Protein AF-A0A818JHX2-F1 (afdb_monomer)

Mean predicted aligned error: 21.86 Å

Foldseek 3Di:
DDPVVQVVVLVCVVVVQKDFDDDDPPDPDPLCVQKTFIAGPVRDTDQWIAGNQQRGIDGHDPVPDDCPVSVVCSVVVPRVVVVPDPDVVVVPPPPPDPDDPPVVVVVVVVVLVVCCVVVVHDNVVCVDPVVVVVVVVVVVVCVVDVDDDDPVVVDDDPVVVVVVVVVVVVVVVVVVVVVVVVVVVVVVVVCVVPDPDDDDDDPPDPPDDPDWDDDEAFFTFDADDDFFFGWGWGAHPVRDIDIAGAADGDDDAQSTAAPWAAWDADNQRKIWICRFVQQFIWIDGRPDSGIDTLAHAPQDDPDARHAHRFHYWDADPVRWIWTCRPVSRDIHTHDSDPPDD

Solvent-accessible surface area (backbone atoms only — not comparable to full-atom values): 20175 Å² total; per-residue (Å²): 134,61,72,68,62,41,54,53,54,49,53,34,43,76,71,59,58,29,46,77,40,84,85,66,104,74,72,89,49,79,73,57,78,47,50,29,44,31,22,44,83,85,69,46,78,48,58,34,30,33,31,74,67,75,67,50,66,43,83,45,34,97,90,79,47,76,68,61,66,59,52,57,45,63,77,67,43,76,50,68,74,63,68,80,60,75,56,72,71,69,75,54,70,68,81,79,68,80,83,72,58,68,72,56,56,54,50,52,51,53,51,54,51,47,51,23,64,78,64,75,43,60,76,66,63,80,72,33,68,73,50,52,52,51,52,51,52,51,51,50,52,55,65,74,38,96,56,94,74,60,69,77,79,72,53,75,57,70,71,58,51,54,53,48,53,53,49,52,53,51,53,53,49,52,53,50,50,51,51,51,50,52,52,50,48,48,52,48,53,67,49,53,80,77,53,92,74,79,95,75,91,82,90,77,77,89,70,82,69,94,60,70,50,72,69,58,95,47,43,56,39,50,72,50,83,64,82,38,37,38,47,37,37,33,40,41,94,86,71,50,76,48,82,36,68,45,34,65,27,67,44,85,52,57,33,26,33,29,70,66,58,16,48,42,53,49,98,79,54,31,39,35,35,20,20,20,77,63,17,29,35,36,34,29,47,74,88,36,76,55,38,46,71,87,43,60,24,82,73,79,58,96,50,89,83,39,40,32,41,30,47,39,57,47,70,50,100,83,54,34,40,35,36,33,18,54,76,72,73,45,74,49,81,41,82,59,70,87,79,84,125

Nearest PDB structures (foldseek):
  8j72-assembly1_A  TM=7.609E-01  e=1.607E-06  Mus musculus
  8pkq-assembly1_A  TM=8.287E-01  e=2.820E-06  Mycobacterium tuberculosis
  6xg7-assembly1_A  TM=7.837E-01  e=4.179E-06  Drosophila melanogaster
  5chb-assembly1_C  TM=8.220E-01  e=1.361E-05  synthetic construct
  3das-assembly1_A  TM=6.599E-01  e=8.752E-02  Streptomyces coelicolor

Radius of gyration: 38.51 Å; Cα contacts (8 Å, |Δi|>4): 449; chains: 1; bounding box: 61×54×113 Å

Structure (mmCIF, N/CA/C/O backbone):
data_AF-A0A818JHX2-F1
#
_entry.id   AF-A0A818JHX2-F1
#
loop_
_atom_site.group_PDB
_atom_site.id
_atom_site.type_symbol
_atom_site.label_atom_id
_atom_site.label_alt_id
_atom_site.label_comp_id
_atom_site.label_asym_id
_atom_site.label_entity_id
_atom_site.label_seq_id
_atom_site.pdbx_PDB_ins_code
_atom_site.Cartn_x
_atom_site.Cartn_y
_atom_site.Cartn_z
_atom_site.occupancy
_atom_site.B_iso_or_equiv
_atom_site.auth_seq_id
_atom_site.auth_comp_id
_atom_site.auth_asym_id
_atom_site.auth_atom_id
_atom_site.pdbx_PDB_model_num
ATOM 1 N N . MET A 1 1 ? 1.238 -19.958 74.329 1.00 54.25 1 MET A N 1
ATOM 2 C CA . MET A 1 1 ? 1.000 -20.818 73.146 1.00 54.25 1 MET A CA 1
ATOM 3 C C . MET A 1 1 ? 2.337 -21.050 72.471 1.00 54.25 1 MET A C 1
ATOM 5 O O . MET A 1 1 ? 3.092 -20.088 72.348 1.00 54.25 1 MET A O 1
ATOM 9 N N . SER A 1 2 ? 2.672 -22.302 72.159 1.00 59.41 2 SER A N 1
ATOM 10 C CA . SER A 1 2 ? 4.029 -22.695 71.769 1.00 59.41 2 SER A CA 1
ATOM 11 C C . SER A 1 2 ? 4.336 -22.273 70.322 1.00 59.41 2 SER A C 1
ATOM 13 O O . SER A 1 2 ? 3.423 -22.144 69.508 1.00 59.41 2 SER A O 1
ATOM 15 N N . ASN A 1 3 ? 5.605 -22.025 69.975 1.00 64.00 3 ASN A N 1
ATOM 16 C CA . ASN A 1 3 ? 5.984 -21.725 68.582 1.00 64.00 3 ASN A CA 1
ATOM 17 C C . ASN A 1 3 ? 5.675 -22.901 67.632 1.00 64.00 3 ASN A C 1
ATOM 19 O O . ASN A 1 3 ? 5.334 -22.664 66.477 1.00 64.00 3 ASN A O 1
ATOM 23 N N . SER A 1 4 ? 5.667 -24.132 68.157 1.00 67.62 4 SER A N 1
ATOM 24 C CA . SER A 1 4 ? 5.280 -25.359 67.443 1.00 67.62 4 SER A CA 1
ATOM 25 C C . SER A 1 4 ? 3.872 -25.273 66.838 1.00 67.62 4 SER A C 1
ATOM 27 O O . SER A 1 4 ? 3.647 -25.683 65.700 1.00 67.62 4 SER A O 1
ATOM 29 N N . ASP A 1 5 ? 2.933 -24.653 67.561 1.00 77.50 5 ASP A N 1
ATOM 30 C CA . ASP A 1 5 ? 1.541 -24.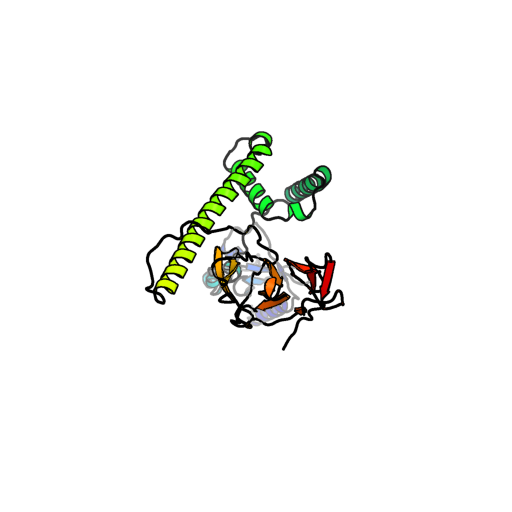521 67.118 1.00 77.50 5 ASP A CA 1
ATOM 31 C C . ASP A 1 5 ? 1.384 -23.509 65.976 1.00 77.50 5 ASP A C 1
ATOM 33 O O . ASP A 1 5 ? 0.443 -23.590 65.203 1.00 77.50 5 ASP A O 1
ATOM 37 N N . LYS A 1 6 ? 2.281 -22.526 65.843 1.00 81.31 6 LYS A N 1
ATOM 38 C CA . LYS A 1 6 ? 2.217 -21.556 64.734 1.00 81.31 6 LYS A CA 1
ATOM 39 C C . LYS A 1 6 ? 2.780 -22.148 63.447 1.00 81.31 6 LYS A C 1
ATOM 41 O O . LYS A 1 6 ? 2.247 -21.891 62.368 1.00 81.31 6 LYS A O 1
ATOM 46 N N . ASP A 1 7 ? 3.835 -22.946 63.575 1.00 80.25 7 ASP A N 1
ATOM 47 C CA . ASP A 1 7 ? 4.501 -23.586 62.444 1.00 80.25 7 ASP A CA 1
ATOM 48 C C . ASP A 1 7 ? 3.645 -24.708 61.843 1.00 80.25 7 ASP A C 1
ATOM 50 O O . ASP A 1 7 ? 3.635 -24.885 60.624 1.00 80.25 7 ASP A O 1
ATOM 54 N N . SER A 1 8 ? 2.866 -25.424 62.662 1.00 84.62 8 SER A N 1
ATOM 55 C CA . SER A 1 8 ? 1.905 -26.421 62.174 1.00 84.62 8 SER A CA 1
ATOM 56 C C . SER A 1 8 ? 0.770 -25.780 61.366 1.00 84.62 8 SER A C 1
ATOM 58 O O . SER A 1 8 ? 0.481 -26.227 60.258 1.00 84.62 8 SER A O 1
ATOM 60 N N . ILE A 1 9 ? 0.190 -24.679 61.856 1.00 84.50 9 ILE A N 1
ATOM 61 C CA . ILE A 1 9 ? -0.848 -23.916 61.143 1.00 84.50 9 ILE A CA 1
ATOM 62 C C . ILE A 1 9 ? -0.303 -23.349 59.827 1.00 84.50 9 ILE A C 1
ATOM 64 O O . ILE A 1 9 ? -0.995 -23.367 58.811 1.00 84.50 9 ILE A O 1
ATOM 68 N N . ARG A 1 10 ? 0.950 -22.879 59.817 1.00 84.06 10 ARG A N 1
ATOM 69 C CA . ARG A 1 10 ? 1.599 -22.387 58.597 1.00 84.06 10 ARG A CA 1
ATOM 70 C C . ARG A 1 10 ? 1.762 -23.489 57.551 1.00 84.06 10 ARG A C 1
ATOM 72 O O . ARG A 1 10 ? 1.393 -23.277 56.404 1.00 84.06 10 ARG A O 1
ATOM 79 N N . LYS A 1 11 ? 2.219 -24.678 57.954 1.00 85.56 11 LYS A N 1
ATOM 80 C CA . LYS A 1 11 ? 2.325 -25.837 57.053 1.00 85.56 11 LYS A CA 1
ATOM 81 C C . LYS A 1 11 ? 0.975 -26.230 56.445 1.00 85.56 11 LYS A C 1
ATOM 83 O O . LYS A 1 11 ? 0.936 -26.572 55.270 1.00 85.56 11 LYS A O 1
ATOM 88 N N . ARG A 1 12 ? -0.115 -26.133 57.215 1.00 85.19 12 ARG A N 1
ATOM 89 C CA . ARG A 1 12 ? -1.485 -26.409 56.742 1.00 85.19 12 ARG A CA 1
ATOM 90 C C . ARG A 1 12 ? -2.041 -25.345 55.793 1.00 85.19 12 ARG A C 1
ATOM 92 O O . ARG A 1 12 ? -2.837 -25.649 54.912 1.00 85.19 12 ARG A O 1
ATOM 99 N N . LEU A 1 13 ? -1.616 -24.091 55.947 1.00 84.44 13 LEU A N 1
ATOM 100 C CA . LEU A 1 13 ? -1.910 -23.034 54.975 1.00 84.44 13 LEU A CA 1
ATOM 101 C C . LEU A 1 13 ? -1.148 -23.251 53.665 1.00 84.44 13 LEU A C 1
ATOM 103 O O . LEU A 1 13 ? -1.723 -23.086 52.593 1.00 84.44 13 LEU A O 1
ATOM 107 N N . ASP A 1 14 ? 0.125 -23.640 53.752 1.00 83.44 14 ASP A N 1
ATOM 108 C CA . ASP A 1 14 ? 0.967 -23.884 52.578 1.00 83.44 14 ASP A CA 1
ATOM 109 C C . ASP A 1 14 ? 0.530 -25.148 51.807 1.00 83.44 14 ASP A C 1
ATOM 111 O O . ASP A 1 14 ? 0.628 -25.181 50.582 1.00 83.44 14 ASP A O 1
ATOM 115 N N . SER A 1 15 ? -0.007 -26.166 52.495 1.00 84.00 15 SER A N 1
ATOM 116 C CA . SER A 1 15 ? -0.594 -27.362 51.869 1.00 84.00 15 SER A CA 1
ATOM 117 C C . SER A 1 15 ? -1.999 -27.142 51.292 1.00 84.00 15 SER A C 1
ATOM 119 O O . SER A 1 15 ? -2.510 -28.018 50.597 1.00 84.00 15 SER A O 1
ATOM 121 N N . GLY A 1 16 ? -2.630 -25.993 51.566 1.00 80.75 16 GLY A N 1
ATOM 122 C CA . GLY A 1 16 ? -3.985 -25.663 51.111 1.00 80.75 16 GLY A CA 1
ATOM 123 C C . GLY A 1 16 ? -5.123 -26.301 51.920 1.00 80.75 16 GLY A C 1
ATOM 124 O O . GLY A 1 16 ? -6.283 -26.112 51.556 1.00 80.75 16 GLY A O 1
ATOM 125 N N . GLU A 1 17 ? -4.808 -27.010 53.011 1.00 83.56 17 GLU A N 1
ATOM 126 C CA . GLU A 1 17 ? -5.779 -27.557 53.978 1.00 83.56 17 GLU A CA 1
ATOM 127 C C . GLU A 1 17 ? -6.555 -26.411 54.647 1.00 83.56 17 GLU A C 1
ATOM 129 O O . GLU A 1 17 ? -7.776 -26.450 54.782 1.00 83.56 17 GLU A O 1
ATOM 134 N N . TYR A 1 18 ? -5.851 -25.325 54.985 1.00 86.56 18 TYR A N 1
ATOM 135 C CA . TYR A 1 18 ? -6.456 -24.101 55.506 1.00 86.56 18 TYR A CA 1
ATOM 136 C C . TYR A 1 18 ? -6.521 -23.002 54.459 1.00 86.56 18 TYR A C 1
ATOM 138 O O . TYR A 1 18 ? -5.610 -22.814 53.652 1.00 86.56 18 TYR A O 1
ATOM 146 N N . LYS A 1 19 ? -7.590 -22.206 54.523 1.00 85.06 19 LYS A N 1
ATOM 147 C CA . LYS A 1 19 ? -7.805 -21.082 53.610 1.00 85.06 19 LYS A CA 1
ATOM 148 C C . LYS A 1 19 ? -7.686 -19.764 54.357 1.00 85.06 19 LYS A C 1
ATOM 150 O O . LYS A 1 19 ? -8.310 -19.558 55.397 1.00 85.06 19 LYS A O 1
ATOM 155 N N . SER A 1 20 ? -6.903 -18.834 53.812 1.00 84.62 20 SER A N 1
ATOM 156 C CA . SER A 1 20 ? -6.944 -17.445 54.269 1.00 84.62 20 SER A CA 1
ATOM 157 C C . SER A 1 20 ? -8.189 -16.778 53.696 1.00 84.62 20 SER A C 1
ATOM 159 O O . SER A 1 20 ? -8.269 -16.563 52.485 1.00 84.62 20 SER A O 1
ATOM 161 N N . CYS A 1 21 ? -9.148 -16.442 54.549 1.00 75.44 21 CYS A N 1
ATOM 162 C CA . CYS A 1 21 ? -10.318 -15.685 54.144 1.00 75.44 21 CYS A CA 1
ATOM 163 C C . CYS A 1 21 ? -10.105 -14.202 54.456 1.00 75.44 21 CYS A C 1
ATOM 165 O O . CYS A 1 21 ? -9.836 -13.811 55.599 1.00 75.44 21 CYS A O 1
ATOM 167 N N . ASP A 1 22 ? -10.277 -13.362 53.443 1.00 67.12 22 ASP A N 1
ATOM 168 C CA . ASP A 1 22 ? -10.643 -11.969 53.677 1.00 67.12 22 ASP A CA 1
ATOM 169 C C . ASP A 1 22 ? -12.060 -11.946 54.254 1.00 67.12 22 ASP A C 1
ATOM 171 O O . ASP A 1 22 ? -12.880 -12.751 53.815 1.00 67.12 22 ASP A O 1
ATOM 175 N N . LYS A 1 23 ? -12.354 -11.051 55.208 1.00 63.62 23 LYS A N 1
ATOM 176 C CA . LYS A 1 23 ? -13.700 -10.503 55.530 1.00 63.62 23 LYS A CA 1
ATOM 177 C C . LYS A 1 23 ? -13.591 -9.628 56.792 1.00 63.62 23 LYS A C 1
ATOM 179 O O . LYS A 1 23 ? -12.866 -9.980 57.713 1.00 63.62 23 LYS A O 1
ATOM 184 N N . SER A 1 24 ? -14.269 -8.495 56.962 1.00 46.31 24 SER A N 1
ATOM 185 C CA . SER A 1 24 ? -15.359 -7.835 56.247 1.00 46.31 24 SER A CA 1
ATOM 186 C C . SER A 1 24 ? -15.023 -6.349 56.062 1.00 46.31 24 SER A C 1
ATOM 188 O O . SER A 1 24 ? -14.194 -5.786 56.778 1.00 46.31 24 SER A O 1
ATOM 190 N N . THR A 1 25 ? -15.723 -5.696 55.142 1.00 46.69 25 THR A N 1
ATOM 191 C CA . THR A 1 25 ? -15.732 -4.254 54.820 1.00 46.69 25 THR A CA 1
ATOM 192 C C . THR A 1 25 ? -16.055 -3.301 55.992 1.00 46.69 25 THR A C 1
ATOM 194 O O . THR A 1 25 ? -16.342 -2.130 55.775 1.00 46.69 25 THR A O 1
ATOM 197 N N . THR A 1 26 ? -15.994 -3.770 57.239 1.00 52.34 26 THR A N 1
ATOM 198 C CA . THR A 1 26 ? -16.434 -3.064 58.453 1.00 52.34 26 THR A CA 1
ATOM 199 C C . THR A 1 26 ? -15.374 -2.993 59.560 1.00 52.34 26 THR A C 1
ATOM 201 O O . THR A 1 26 ? -15.671 -2.524 60.657 1.00 52.34 26 THR A O 1
ATOM 204 N N . ALA A 1 27 ? -14.126 -3.409 59.315 1.00 54.12 27 ALA A N 1
ATOM 205 C CA . ALA A 1 27 ? -13.045 -3.220 60.287 1.00 54.12 27 ALA A CA 1
ATOM 206 C C . ALA A 1 27 ? -12.570 -1.752 60.301 1.00 54.12 27 ALA A C 1
ATOM 208 O O . ALA A 1 27 ? -11.998 -1.267 59.328 1.00 54.12 27 ALA A O 1
ATOM 209 N N . SER A 1 28 ? -12.795 -1.044 61.414 1.00 57.72 28 SER A N 1
ATOM 210 C CA . SER A 1 28 ? -12.578 0.409 61.532 1.00 57.72 28 SER A CA 1
ATOM 211 C C . SER A 1 28 ? -11.112 0.856 61.580 1.00 57.72 28 SER A C 1
ATOM 213 O O . SER A 1 28 ? -10.838 2.045 61.440 1.00 57.72 28 SER A O 1
ATOM 215 N N . ALA A 1 29 ? -10.158 -0.058 61.789 1.00 71.38 29 ALA A N 1
ATOM 216 C CA . ALA A 1 29 ? -8.765 0.300 62.039 1.00 71.38 29 ALA A CA 1
ATOM 217 C C . ALA A 1 29 ? -7.828 -0.078 60.882 1.00 71.38 29 ALA A C 1
ATOM 219 O O . ALA A 1 29 ? -7.771 -1.233 60.460 1.00 71.38 29 ALA A O 1
ATOM 220 N N . GLU A 1 30 ? -7.023 0.892 60.439 1.00 72.69 30 GLU A N 1
ATOM 221 C CA . GLU A 1 30 ? -6.096 0.788 59.300 1.00 72.69 30 GLU A CA 1
ATOM 222 C C . GLU A 1 30 ? -5.133 -0.408 59.403 1.00 72.69 30 GLU A C 1
ATOM 224 O O . GLU A 1 30 ? -4.878 -1.103 58.423 1.00 72.69 30 GLU A O 1
ATOM 229 N N . TRP A 1 31 ? -4.638 -0.700 60.611 1.00 79.50 31 TRP A N 1
ATOM 230 C CA . TRP A 1 31 ? -3.704 -1.802 60.856 1.00 79.50 31 TRP A CA 1
ATOM 231 C C . TRP A 1 31 ? -4.350 -3.188 60.696 1.00 79.50 31 TRP A C 1
ATOM 233 O O . TRP A 1 31 ? -3.661 -4.136 60.324 1.00 79.50 31 TRP A O 1
ATOM 243 N N . TRP A 1 32 ? -5.666 -3.319 60.921 1.00 79.75 32 TRP A N 1
ATOM 244 C CA . TRP A 1 32 ? -6.381 -4.594 60.775 1.00 79.75 32 TRP A CA 1
ATOM 245 C C . TRP A 1 32 ? -6.462 -5.041 59.312 1.00 79.75 32 TRP A C 1
ATOM 247 O O . TRP A 1 32 ? -6.448 -6.235 59.033 1.00 79.75 32 TRP A O 1
ATOM 257 N N . LYS A 1 33 ? -6.442 -4.089 58.368 1.00 79.38 33 LYS A N 1
ATOM 258 C CA . LYS A 1 33 ? -6.451 -4.352 56.918 1.00 79.38 33 LYS A CA 1
ATOM 259 C C . LYS A 1 33 ? -5.238 -5.156 56.432 1.00 79.38 33 LYS A C 1
ATOM 261 O O . LYS A 1 33 ? -5.234 -5.631 55.306 1.00 79.38 33 LYS A O 1
ATOM 266 N N . SER A 1 34 ? -4.192 -5.280 57.253 1.00 81.19 34 SER A N 1
ATOM 267 C CA . SER A 1 34 ? -2.977 -6.038 56.924 1.00 81.19 34 SER A CA 1
ATOM 268 C C . SER A 1 34 ? -3.007 -7.500 57.393 1.00 81.19 34 SER A C 1
ATOM 270 O O . SER A 1 34 ? -1.996 -8.195 57.267 1.00 81.19 34 SER A O 1
ATOM 272 N N . PHE A 1 35 ? -4.131 -7.977 57.939 1.00 85.62 35 PHE A N 1
ATOM 273 C CA . PHE A 1 35 ? -4.263 -9.327 58.485 1.00 85.62 35 PHE A CA 1
ATOM 274 C C . PHE A 1 35 ? -5.522 -10.033 57.976 1.00 85.62 35 PHE A C 1
ATOM 276 O O . PHE A 1 35 ? -6.620 -9.486 58.047 1.00 85.62 35 PHE A O 1
ATOM 283 N N . ASN A 1 36 ? -5.362 -11.292 57.566 1.00 87.31 36 ASN A N 1
ATOM 284 C CA . ASN A 1 36 ? -6.457 -12.161 57.140 1.00 87.31 36 ASN A CA 1
ATOM 285 C C . ASN A 1 36 ? -6.755 -13.208 58.207 1.00 87.31 36 ASN A C 1
ATOM 287 O O . ASN A 1 36 ? -5.845 -13.701 58.879 1.00 87.31 36 ASN A O 1
ATOM 291 N N . ARG A 1 37 ? -8.031 -13.573 58.350 1.00 86.31 37 ARG A N 1
ATOM 292 C CA . ARG A 1 37 ? -8.441 -14.680 59.221 1.00 86.31 37 ARG A CA 1
ATOM 293 C C . ARG A 1 37 ? -8.191 -16.012 58.518 1.00 86.31 37 ARG A C 1
ATOM 295 O O . ARG A 1 37 ? -8.176 -16.078 57.289 1.00 86.31 37 ARG A O 1
ATOM 302 N N . ILE A 1 38 ? -7.973 -17.059 59.304 1.00 87.62 38 ILE A N 1
ATOM 303 C CA . ILE A 1 38 ? -7.717 -18.408 58.797 1.00 87.62 38 ILE A CA 1
ATOM 304 C C . ILE A 1 38 ? -8.955 -19.271 59.047 1.00 87.62 38 ILE A C 1
ATOM 306 O O . ILE A 1 38 ? -9.494 -19.280 60.156 1.00 87.62 38 ILE A O 1
ATOM 310 N N . GLN A 1 39 ? -9.392 -19.979 58.009 1.00 87.06 39 GLN A N 1
ATOM 311 C CA . GLN A 1 39 ? -10.482 -20.946 58.053 1.00 87.06 39 GLN A CA 1
ATOM 312 C C . GLN A 1 39 ? -9.965 -22.370 57.871 1.00 87.06 39 GLN A C 1
ATOM 314 O O . GLN A 1 39 ? -9.073 -22.616 57.058 1.00 87.06 39 GLN A O 1
ATOM 319 N N . ASP A 1 40 ? -10.568 -23.282 58.627 1.00 84.50 40 ASP A N 1
ATOM 320 C CA . ASP A 1 40 ? -10.421 -24.730 58.472 1.00 84.50 40 ASP A CA 1
ATOM 321 C C . ASP A 1 40 ? -11.206 -25.240 57.241 1.00 84.50 40 ASP A C 1
ATOM 323 O O . ASP A 1 40 ? -12.029 -24.514 56.676 1.00 84.50 40 ASP A O 1
ATOM 327 N N . GLU A 1 41 ? -11.032 -26.507 56.867 1.00 82.75 41 GLU A N 1
ATOM 328 C CA . GLU A 1 41 ? -11.761 -27.197 55.791 1.00 82.75 41 GLU A CA 1
ATOM 329 C C . GLU A 1 41 ? -13.287 -27.122 55.963 1.00 82.75 41 GLU A C 1
ATOM 331 O O . GLU A 1 41 ? -14.038 -27.103 54.990 1.00 82.75 41 GLU A O 1
ATOM 336 N N . LYS A 1 42 ? -13.749 -27.029 57.216 1.00 80.94 42 LYS A N 1
ATOM 337 C CA . LYS A 1 42 ? -15.164 -26.891 57.599 1.00 80.94 42 LYS A CA 1
ATOM 338 C C . LYS A 1 42 ? -15.653 -25.434 57.645 1.00 80.94 42 LYS A C 1
ATOM 340 O O . LYS A 1 42 ? -16.673 -25.160 58.265 1.00 80.94 42 LYS A O 1
ATOM 345 N N . GLU A 1 43 ? -14.893 -24.497 57.075 1.00 80.25 43 GLU A N 1
ATOM 346 C CA . GLU A 1 43 ? -15.140 -23.042 57.058 1.00 80.25 43 GLU A CA 1
ATOM 347 C C . GLU A 1 43 ? -15.184 -22.349 58.437 1.00 80.25 43 GLU A C 1
ATOM 349 O O . GLU A 1 43 ? -15.512 -21.162 58.551 1.00 80.25 43 GLU A O 1
ATOM 354 N N . ASN A 1 44 ? -14.780 -23.052 59.496 1.00 84.50 44 ASN A N 1
ATOM 355 C CA . ASN A 1 44 ? -14.709 -22.506 60.848 1.00 84.50 44 ASN A CA 1
ATOM 356 C C . ASN A 1 44 ? -13.503 -21.575 61.007 1.00 84.50 44 ASN A C 1
ATOM 358 O O . ASN A 1 44 ? -12.395 -21.907 60.586 1.00 84.50 44 ASN A O 1
ATOM 362 N N . ILE A 1 45 ? -13.706 -20.425 61.657 1.00 83.00 45 ILE A N 1
ATOM 363 C CA . ILE A 1 45 ? -12.632 -19.464 61.939 1.00 83.00 45 ILE A CA 1
ATOM 364 C C . ILE A 1 45 ? -11.765 -20.001 63.078 1.00 83.00 45 ILE A C 1
ATOM 366 O O . ILE A 1 45 ? -12.231 -20.175 64.204 1.00 83.00 45 ILE A O 1
ATOM 370 N N . ILE A 1 46 ? -10.489 -20.218 62.783 1.00 85.56 46 ILE A N 1
ATOM 371 C CA . ILE A 1 46 ? -9.488 -20.671 63.748 1.00 85.56 46 ILE A CA 1
ATOM 372 C C . ILE A 1 46 ? -8.948 -19.435 64.504 1.00 85.56 46 ILE A C 1
ATOM 374 O O . ILE A 1 46 ? -8.872 -18.359 63.902 1.00 85.56 46 ILE A O 1
ATOM 378 N N . PRO A 1 47 ? -8.548 -19.528 65.793 1.00 87.00 47 PRO A N 1
ATOM 379 C CA . PRO A 1 47 ? -7.982 -18.411 66.574 1.00 87.00 47 PRO A CA 1
ATOM 380 C C . PRO A 1 47 ? -6.569 -17.963 66.130 1.00 87.00 47 PRO A C 1
ATOM 382 O O . PRO A 1 47 ? -5.687 -17.689 66.951 1.00 87.00 47 PRO A O 1
ATOM 385 N N . TYR A 1 48 ? -6.335 -17.878 64.821 1.00 87.31 48 TYR A N 1
ATOM 386 C CA . TYR A 1 48 ? -5.113 -17.382 64.208 1.00 87.31 48 TYR A CA 1
ATOM 387 C C . TYR A 1 48 ? -5.427 -16.477 63.017 1.00 87.31 48 TYR A C 1
ATOM 389 O O . TYR A 1 48 ? -6.412 -16.644 62.295 1.00 87.31 48 TYR A O 1
ATOM 397 N N . VAL A 1 49 ? -4.530 -15.526 62.792 1.00 87.88 49 VAL A N 1
ATOM 398 C CA . VAL A 1 49 ? -4.529 -14.642 61.631 1.00 87.88 49 VAL A CA 1
ATOM 399 C C . VAL A 1 49 ? -3.182 -14.701 60.932 1.00 87.88 49 VAL A C 1
ATOM 401 O O . VAL A 1 49 ? -2.154 -14.984 61.551 1.00 87.88 49 VAL A O 1
ATOM 404 N N . ILE A 1 50 ? -3.175 -14.390 59.643 1.00 87.50 50 ILE A N 1
ATOM 405 C CA . ILE A 1 50 ? -1.966 -14.308 58.831 1.00 87.50 50 ILE A CA 1
ATOM 406 C C . ILE A 1 50 ? -1.744 -12.877 58.348 1.00 87.50 50 ILE A C 1
ATOM 408 O O . ILE A 1 50 ? -2.665 -12.215 57.876 1.00 87.50 50 ILE A O 1
ATOM 412 N N . CYS A 1 51 ? -0.509 -12.390 58.459 1.00 86.94 51 CYS A N 1
ATOM 413 C CA . CYS A 1 51 ? -0.115 -11.111 57.875 1.00 86.94 51 CYS A CA 1
ATOM 414 C C . CYS A 1 51 ? -0.045 -11.226 56.347 1.00 86.94 51 CYS A C 1
ATOM 416 O O . CYS A 1 51 ? 0.645 -12.104 55.823 1.00 86.94 51 CYS A O 1
ATOM 418 N N . ILE A 1 52 ? -0.697 -10.316 55.621 1.00 82.50 52 ILE A N 1
ATOM 419 C CA . ILE A 1 52 ? -0.688 -10.335 54.150 1.00 82.50 52 ILE A CA 1
ATOM 420 C C . ILE A 1 52 ? 0.703 -10.038 53.571 1.00 82.50 52 ILE A C 1
ATOM 422 O O . ILE A 1 52 ? 1.038 -10.549 52.504 1.00 82.50 52 ILE A O 1
ATOM 426 N N . HIS A 1 53 ? 1.521 -9.274 54.305 1.00 80.38 53 HIS A N 1
ATOM 427 C CA . HIS A 1 53 ? 2.807 -8.756 53.830 1.00 80.38 53 HIS A CA 1
ATOM 428 C C . HIS A 1 53 ? 3.968 -9.723 54.053 1.00 80.38 53 HIS A C 1
ATOM 430 O O . HIS A 1 53 ? 4.828 -9.860 53.192 1.00 80.38 53 HIS A O 1
ATOM 436 N N . CYS A 1 54 ? 4.055 -10.372 55.216 1.00 83.12 54 CYS A N 1
ATOM 437 C CA . CYS A 1 54 ? 5.188 -11.250 55.565 1.00 83.12 54 CYS A CA 1
ATOM 438 C C . CYS A 1 54 ? 4.784 -12.713 55.789 1.00 83.12 54 CYS A C 1
ATOM 440 O O . CYS A 1 54 ? 5.633 -13.546 56.113 1.00 83.12 54 CYS A O 1
ATOM 442 N N . LYS A 1 55 ? 3.486 -13.026 55.656 1.00 85.12 55 LYS A N 1
ATOM 443 C CA . LYS A 1 55 ? 2.916 -14.366 55.859 1.00 85.12 55 LYS A CA 1
ATOM 444 C C . LYS A 1 55 ? 3.183 -14.960 57.249 1.00 85.12 55 LYS A C 1
ATOM 446 O O . LYS A 1 55 ? 3.115 -16.170 57.432 1.00 85.12 55 LYS A O 1
ATOM 451 N N . SER A 1 56 ? 3.474 -14.131 58.254 1.00 86.19 56 SER A N 1
ATOM 452 C CA . SER A 1 56 ? 3.593 -14.598 59.637 1.00 86.19 56 SER A CA 1
ATOM 453 C C . SER A 1 56 ? 2.220 -14.926 60.222 1.00 86.19 56 SER A C 1
ATOM 455 O O . SER A 1 56 ? 1.301 -14.108 60.114 1.00 86.19 56 SER A O 1
ATOM 457 N N . VAL A 1 57 ? 2.115 -16.066 60.902 1.00 87.50 57 VAL A N 1
ATOM 458 C CA . VAL A 1 57 ? 0.908 -16.495 61.619 1.00 87.50 57 VAL A CA 1
ATOM 459 C C . VAL A 1 57 ? 0.950 -15.983 63.062 1.00 87.50 57 VAL A C 1
ATOM 461 O O . VAL A 1 57 ? 1.934 -16.176 63.782 1.00 87.50 57 VAL A O 1
ATOM 464 N N . LEU A 1 58 ? -0.118 -15.316 63.496 1.00 86.94 58 LEU A N 1
ATOM 465 C CA . LEU A 1 58 ? -0.264 -14.726 64.826 1.00 86.94 58 LEU A CA 1
ATOM 466 C C . LEU A 1 58 ? -1.532 -15.265 65.491 1.00 86.94 58 LEU A C 1
ATOM 468 O O . LEU A 1 58 ? -2.556 -15.420 64.835 1.00 86.94 58 LEU A O 1
ATOM 472 N N . ALA A 1 59 ? -1.470 -15.532 66.794 1.00 84.69 59 ALA A N 1
ATOM 473 C CA . ALA A 1 59 ? -2.646 -15.937 67.558 1.00 84.69 59 ALA A CA 1
ATOM 474 C C . ALA A 1 59 ? -3.590 -14.740 67.733 1.00 84.69 59 ALA A C 1
ATOM 476 O O . ALA A 1 59 ? -3.151 -13.650 68.113 1.00 84.69 59 ALA A O 1
ATOM 477 N N . TYR A 1 60 ? -4.872 -14.949 67.455 1.00 82.69 60 TYR A N 1
ATOM 478 C CA . TYR A 1 60 ? -5.910 -13.945 67.634 1.00 82.69 60 TYR A CA 1
ATOM 479 C C . TYR A 1 60 ? -7.269 -14.612 67.839 1.00 82.69 60 TYR A C 1
ATOM 481 O O . TYR A 1 60 ? -7.849 -15.181 66.919 1.00 82.69 60 TYR A O 1
ATOM 489 N N . ASP A 1 61 ? -7.791 -14.476 69.049 1.00 77.44 61 ASP A N 1
ATOM 490 C CA . ASP A 1 61 ? -9.173 -14.768 69.413 1.00 77.44 61 ASP A CA 1
ATOM 491 C C . ASP A 1 61 ? -9.858 -13.445 69.776 1.00 77.44 61 ASP A C 1
ATOM 493 O O . ASP A 1 61 ? -9.395 -12.735 70.673 1.00 77.44 61 ASP A O 1
ATOM 497 N N . SER A 1 62 ? -10.965 -13.131 69.098 1.00 68.12 62 SER A N 1
ATOM 498 C CA . SER A 1 62 ? -11.757 -11.916 69.320 1.00 68.12 62 SER A CA 1
ATOM 499 C C . SER A 1 62 ? -12.285 -11.764 70.748 1.00 68.12 62 SER A C 1
ATOM 501 O O . SER A 1 62 ? -12.553 -10.642 71.163 1.00 68.12 62 SER A O 1
ATOM 503 N N . GLN A 1 63 ? -12.446 -12.863 71.489 1.00 69.19 63 GLN A N 1
ATOM 504 C CA . GLN A 1 63 ? -12.985 -12.852 72.851 1.00 69.19 63 GLN A CA 1
ATOM 505 C C . GLN A 1 63 ? -11.897 -12.928 73.930 1.00 69.19 63 GLN A C 1
ATOM 507 O O . GLN A 1 63 ? -12.145 -12.540 75.069 1.00 69.19 63 GLN A O 1
ATOM 512 N N . LYS A 1 64 ? -10.696 -13.424 73.598 1.00 65.81 64 LYS A N 1
ATOM 513 C CA . LYS A 1 64 ? -9.665 -13.767 74.599 1.00 65.81 64 LYS A CA 1
ATOM 514 C C . LYS A 1 64 ? -8.308 -13.102 74.396 1.00 65.81 64 LYS A C 1
ATOM 516 O O . LYS A 1 64 ? -7.520 -13.050 75.336 1.00 65.81 64 LYS A O 1
ATOM 521 N N . THR A 1 65 ? -7.995 -12.603 73.200 1.00 67.81 65 THR A N 1
ATOM 522 C CA . THR A 1 65 ? -6.633 -12.140 72.881 1.00 67.81 65 THR A CA 1
ATOM 523 C C . THR A 1 65 ? -6.593 -10.636 72.655 1.00 67.81 65 THR A C 1
ATOM 525 O O . THR A 1 65 ? -7.363 -10.085 71.873 1.00 67.81 65 THR A O 1
ATOM 528 N N . SER A 1 66 ? -5.653 -9.949 73.310 1.00 69.50 66 SER A N 1
ATOM 529 C CA . SER A 1 66 ? -5.452 -8.516 73.080 1.00 69.50 66 SER A CA 1
ATOM 530 C C . SER A 1 66 ? -4.882 -8.250 71.680 1.00 69.50 66 SER A C 1
ATOM 532 O O . SER A 1 66 ? -3.995 -8.963 71.212 1.00 69.50 66 SER A O 1
ATOM 534 N N . SER A 1 67 ? -5.300 -7.159 71.037 1.00 77.19 67 SER A N 1
ATOM 535 C CA . SER A 1 67 ? -4.796 -6.750 69.716 1.00 77.19 67 SER A CA 1
ATOM 536 C C . SER A 1 67 ? -3.345 -6.235 69.709 1.00 77.19 67 SER A C 1
ATOM 538 O O . SER A 1 67 ? -2.856 -5.793 68.669 1.00 77.19 67 SER A O 1
ATOM 540 N N . LYS A 1 68 ? -2.653 -6.220 70.858 1.00 82.00 68 LYS A N 1
ATOM 541 C CA . LYS A 1 68 ? -1.319 -5.609 71.015 1.00 82.00 68 LYS A CA 1
ATOM 542 C C . LYS A 1 68 ? -0.266 -6.276 70.130 1.00 82.00 68 LYS A C 1
ATOM 544 O O . LYS A 1 68 ? 0.504 -5.586 69.473 1.00 82.00 68 LYS A O 1
ATOM 549 N N . THR A 1 69 ? -0.273 -7.605 70.062 1.00 82.00 69 THR A N 1
ATOM 550 C CA . THR A 1 69 ? 0.701 -8.382 69.278 1.00 82.00 69 THR A CA 1
ATOM 551 C C . THR A 1 69 ? 0.588 -8.104 67.780 1.00 82.00 69 THR A C 1
ATOM 553 O O . THR A 1 69 ? 1.599 -8.027 67.089 1.00 82.00 69 THR A O 1
ATOM 556 N N . LEU A 1 70 ? -0.633 -7.899 67.280 1.00 82.31 70 LEU A N 1
ATOM 557 C CA . LEU A 1 70 ? -0.864 -7.592 65.873 1.00 82.31 70 LEU A CA 1
ATOM 558 C C . LEU A 1 70 ? -0.450 -6.158 65.532 1.00 82.31 70 LEU A C 1
ATOM 560 O O . LEU A 1 70 ? 0.168 -5.941 64.496 1.00 82.31 70 LEU A O 1
ATOM 564 N N . LYS A 1 71 ? -0.728 -5.191 66.417 1.00 83.75 71 LYS A N 1
ATOM 565 C CA . LYS A 1 71 ? -0.263 -3.803 66.253 1.00 83.75 71 LYS A CA 1
ATOM 566 C 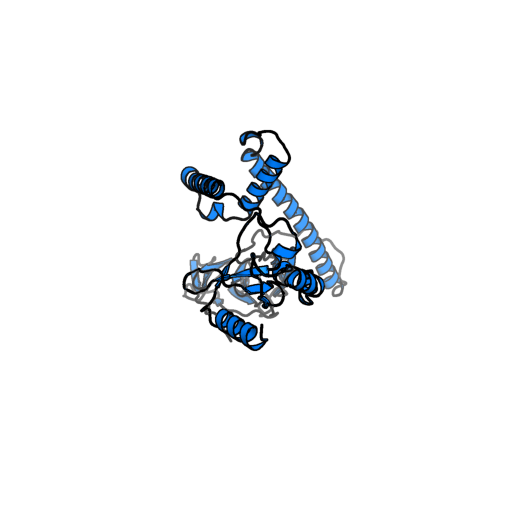C . LYS A 1 71 ? 1.264 -3.720 66.223 1.00 83.75 71 LYS A C 1
ATOM 568 O O . LYS A 1 71 ? 1.821 -3.155 65.288 1.00 83.75 71 LYS A O 1
ATOM 573 N N . LEU A 1 72 ? 1.930 -4.377 67.175 1.00 84.88 72 LEU A N 1
ATOM 574 C CA . LEU A 1 72 ? 3.392 -4.427 67.234 1.00 84.88 72 LEU A CA 1
ATOM 575 C C . LEU A 1 72 ? 3.994 -5.092 65.988 1.00 84.88 72 LEU A C 1
ATOM 577 O O . LEU A 1 72 ? 5.031 -4.661 65.486 1.00 84.88 72 LEU A O 1
ATOM 581 N N . HIS A 1 73 ? 3.337 -6.131 65.465 1.00 85.81 73 HIS A N 1
ATOM 582 C CA . HIS A 1 73 ? 3.740 -6.743 64.206 1.00 85.81 73 HIS A CA 1
ATOM 583 C C . HIS A 1 73 ? 3.554 -5.789 63.018 1.00 85.81 73 HIS A C 1
ATOM 585 O O . HIS A 1 73 ? 4.444 -5.687 62.183 1.00 85.81 73 HIS A O 1
ATOM 591 N N . PHE A 1 74 ? 2.421 -5.086 62.933 1.00 81.75 74 PHE A N 1
ATOM 592 C CA . PHE A 1 74 ? 2.125 -4.144 61.849 1.00 81.75 74 PHE A CA 1
ATOM 593 C C . PHE A 1 74 ? 3.128 -2.985 61.771 1.00 81.75 74 PHE A C 1
ATOM 595 O O . PHE A 1 74 ? 3.498 -2.577 60.670 1.00 81.75 74 PHE A O 1
ATOM 602 N N . GLU A 1 75 ? 3.575 -2.472 62.918 1.00 82.06 75 GLU A N 1
ATOM 603 C CA . GLU A 1 75 ? 4.586 -1.410 62.994 1.00 82.06 75 GLU A CA 1
ATOM 604 C C . GLU A 1 75 ? 5.975 -1.899 62.559 1.00 82.06 75 GLU A C 1
ATOM 606 O O . GLU A 1 75 ? 6.697 -1.171 61.886 1.00 82.06 75 GLU A O 1
ATOM 611 N N . ASN A 1 76 ? 6.320 -3.157 62.855 1.00 81.19 76 ASN A N 1
ATOM 612 C CA . ASN A 1 76 ? 7.655 -3.721 62.615 1.00 81.19 76 ASN A CA 1
ATOM 613 C C . ASN A 1 76 ? 7.741 -4.661 61.394 1.00 81.19 76 ASN A C 1
ATOM 615 O O . ASN A 1 76 ? 8.733 -5.374 61.211 1.00 81.19 76 ASN A O 1
ATOM 619 N N . CYS A 1 77 ? 6.705 -4.714 60.555 1.00 80.06 77 CYS A N 1
ATOM 620 C CA . CYS A 1 77 ? 6.648 -5.630 59.419 1.00 80.06 77 CYS A CA 1
ATOM 621 C C . CYS A 1 77 ? 7.596 -5.176 58.292 1.00 80.06 77 CYS A C 1
ATOM 623 O O . CYS A 1 77 ? 7.260 -4.290 57.506 1.00 80.06 77 CYS A O 1
ATOM 625 N N . LYS A 1 78 ? 8.776 -5.806 58.185 1.00 66.00 78 LYS A N 1
ATOM 626 C CA . LYS A 1 78 ? 9.840 -5.447 57.220 1.00 66.00 78 LYS A CA 1
ATOM 627 C C . LYS A 1 78 ? 9.386 -5.410 55.751 1.00 66.00 78 LYS A C 1
ATOM 629 O O . LYS A 1 78 ? 9.911 -4.616 54.980 1.00 66.00 78 LYS A O 1
ATOM 634 N N . SER A 1 79 ? 8.406 -6.226 55.360 1.00 63.78 79 SER A N 1
ATOM 635 C CA . SER A 1 79 ? 7.892 -6.283 53.982 1.00 63.78 79 SER A CA 1
ATOM 636 C C . SER A 1 79 ? 6.833 -5.224 53.648 1.00 63.78 79 SER A C 1
ATOM 638 O O . SER A 1 79 ? 6.421 -5.111 52.497 1.00 63.78 79 SER A O 1
ATOM 640 N N . LYS A 1 80 ? 6.430 -4.382 54.613 1.00 57.34 80 LYS A N 1
ATOM 641 C CA . LYS A 1 80 ? 5.571 -3.212 54.357 1.00 57.34 80 LYS A CA 1
ATOM 642 C C . LYS A 1 80 ? 6.284 -2.144 53.510 1.00 57.34 80 LYS A C 1
ATOM 644 O O . LYS A 1 80 ? 5.632 -1.402 52.783 1.00 57.34 80 LYS A O 1
ATOM 649 N N . LEU A 1 81 ? 7.619 -2.095 53.577 1.00 52.50 81 LEU A N 1
ATOM 650 C CA . LEU A 1 81 ? 8.475 -1.152 52.843 1.00 52.50 81 LEU A CA 1
ATOM 651 C C . LEU A 1 81 ? 8.681 -1.517 51.360 1.00 52.50 81 LEU A C 1
ATOM 653 O O . LEU A 1 81 ? 9.177 -0.695 50.603 1.00 52.50 81 LEU A O 1
ATOM 657 N N . THR A 1 82 ? 8.304 -2.725 50.926 1.00 52.16 82 THR A N 1
ATOM 658 C CA . THR A 1 82 ? 8.570 -3.234 49.564 1.00 52.16 82 THR A CA 1
ATOM 659 C C . THR A 1 82 ? 7.427 -2.984 48.570 1.00 52.16 82 THR A C 1
ATOM 661 O O . THR A 1 82 ? 7.511 -3.408 47.424 1.00 52.16 82 THR A O 1
ATOM 664 N N . ILE A 1 83 ? 6.347 -2.315 48.993 1.00 53.28 83 ILE A N 1
ATOM 665 C CA . ILE A 1 83 ? 5.138 -2.084 48.174 1.00 53.28 83 ILE A CA 1
ATOM 666 C C . ILE A 1 83 ? 5.229 -0.786 47.352 1.00 53.28 83 ILE A C 1
ATOM 668 O O . ILE A 1 83 ? 4.477 -0.607 46.397 1.00 53.28 83 ILE A O 1
ATOM 672 N N . THR A 1 84 ? 6.155 0.120 47.677 1.00 53.81 84 THR A N 1
ATOM 673 C CA . THR A 1 84 ? 6.317 1.391 46.950 1.00 53.81 84 THR A CA 1
ATOM 674 C C . THR A 1 84 ? 7.083 1.263 45.638 1.00 53.81 84 THR A C 1
ATOM 676 O O . THR A 1 84 ? 7.070 2.205 44.849 1.00 53.81 84 THR A O 1
ATOM 679 N N . THR A 1 85 ? 7.713 0.122 45.354 1.00 51.69 85 THR A N 1
ATOM 680 C CA . THR A 1 85 ? 8.275 -0.148 44.030 1.00 51.69 85 THR A CA 1
ATOM 681 C C . THR A 1 85 ? 7.185 -0.719 43.120 1.00 51.69 85 THR A C 1
ATOM 683 O O . THR A 1 85 ? 6.690 -1.824 43.366 1.00 51.69 85 THR A O 1
ATOM 686 N N . PRO A 1 86 ? 6.768 0.006 42.065 1.00 57.50 86 PRO A N 1
ATOM 687 C CA . PRO A 1 86 ? 5.824 -0.541 41.106 1.00 57.50 86 PRO A CA 1
ATOM 688 C C . PRO A 1 86 ? 6.417 -1.809 40.481 1.00 57.50 86 PRO A C 1
ATOM 690 O O . PRO A 1 86 ? 7.611 -1.884 40.186 1.00 57.50 86 PRO A O 1
ATOM 693 N N . LYS A 1 87 ? 5.582 -2.840 40.303 1.00 70.56 87 LYS A N 1
ATOM 694 C CA . LYS A 1 87 ? 5.981 -4.074 39.611 1.00 70.56 87 LYS A CA 1
ATOM 695 C C . LYS A 1 87 ? 6.553 -3.716 38.239 1.00 70.56 87 LYS A C 1
ATOM 697 O O . LYS A 1 87 ? 6.050 -2.796 37.602 1.00 70.56 87 LYS A O 1
ATOM 702 N N . ILE A 1 88 ? 7.520 -4.487 37.737 1.00 63.06 88 ILE A N 1
ATOM 703 C CA . ILE A 1 88 ? 8.104 -4.263 36.402 1.00 63.06 88 ILE A CA 1
ATOM 704 C C . ILE A 1 88 ? 7.019 -4.187 35.309 1.00 63.06 88 ILE A C 1
ATOM 706 O O . ILE A 1 88 ? 7.108 -3.371 34.403 1.00 63.06 88 ILE A O 1
ATOM 710 N N . THR A 1 89 ? 5.916 -4.930 35.479 1.00 60.88 89 THR A N 1
ATOM 711 C CA . THR A 1 89 ? 4.699 -4.901 34.644 1.00 60.88 89 THR A CA 1
ATOM 712 C C . THR A 1 89 ? 4.014 -3.537 34.552 1.00 60.88 89 THR A C 1
ATOM 714 O O . THR A 1 89 ? 3.296 -3.300 33.596 1.00 60.88 89 THR A O 1
ATOM 717 N N . ALA A 1 90 ? 4.209 -2.640 35.518 1.00 60.28 90 ALA A N 1
ATOM 718 C CA . ALA A 1 90 ? 3.682 -1.278 35.480 1.00 60.28 90 ALA A CA 1
ATOM 719 C C . ALA A 1 90 ? 4.551 -0.323 34.640 1.00 60.28 90 ALA A C 1
ATOM 721 O O . ALA A 1 90 ? 4.055 0.718 34.219 1.00 60.28 90 ALA A O 1
ATOM 722 N N . HIS A 1 91 ? 5.818 -0.676 34.379 1.00 59.28 91 HIS A N 1
ATOM 723 C CA . HIS A 1 91 ? 6.676 0.020 33.410 1.00 59.28 91 HIS A CA 1
ATOM 724 C C . HIS A 1 91 ? 6.388 -0.406 31.968 1.00 59.28 91 HIS A C 1
ATOM 726 O O . HIS A 1 91 ? 6.660 0.351 31.041 1.00 59.28 91 HIS A O 1
ATOM 732 N N . PHE A 1 92 ? 5.792 -1.584 31.776 1.00 58.38 92 PHE A N 1
ATOM 733 C CA . PHE A 1 92 ? 5.156 -1.936 30.516 1.00 58.38 92 PHE A CA 1
ATOM 734 C C . PHE A 1 92 ? 3.813 -1.205 30.455 1.00 58.38 92 PHE A C 1
ATOM 736 O O . PHE A 1 92 ? 2.781 -1.710 30.896 1.00 58.38 92 PHE A O 1
ATOM 743 N N . THR A 1 93 ? 3.815 0.022 29.941 1.00 55.03 93 THR A N 1
ATOM 744 C CA . THR A 1 93 ? 2.578 0.666 29.508 1.00 55.03 93 THR A CA 1
ATOM 745 C C . THR A 1 93 ? 2.008 -0.176 28.372 1.00 55.03 93 THR A C 1
ATOM 747 O O . THR A 1 93 ? 2.413 -0.014 27.225 1.00 55.03 93 THR A O 1
ATOM 750 N N . SER A 1 94 ? 1.063 -1.077 28.659 1.00 54.56 94 SER A N 1
ATOM 751 C CA . SER A 1 94 ? 0.081 -1.407 27.629 1.00 54.56 94 SER A CA 1
ATOM 752 C C . SER A 1 94 ? -0.514 -0.069 27.218 1.00 54.56 94 SER A C 1
ATOM 754 O O . SER A 1 94 ? -0.963 0.669 28.106 1.00 54.56 94 SER A O 1
ATOM 756 N N . GLU A 1 95 ? -0.472 0.276 25.935 1.00 53.47 95 GLU A N 1
ATOM 757 C CA . GLU A 1 95 ? -1.185 1.442 25.424 1.00 53.47 95 GLU A CA 1
ATOM 758 C C . GLU A 1 95 ? -2.594 1.398 26.012 1.00 53.47 95 GLU A C 1
ATOM 760 O O . GLU A 1 95 ? -3.351 0.447 25.801 1.00 53.47 95 GLU A O 1
ATOM 765 N N . LYS A 1 96 ? -2.904 2.347 26.900 1.00 51.62 96 LYS A N 1
ATOM 766 C CA . LYS A 1 96 ? -4.213 2.402 27.539 1.00 51.62 96 LYS A CA 1
ATOM 767 C C . LYS A 1 96 ? -5.179 2.898 26.479 1.00 51.62 96 LYS A C 1
ATOM 769 O O . LYS A 1 96 ? -5.485 4.084 26.424 1.00 51.62 96 LYS A O 1
ATOM 774 N N . TYR A 1 97 ? -5.648 1.995 25.628 1.00 56.28 97 TYR A N 1
ATOM 775 C CA . TYR A 1 97 ? -6.809 2.262 24.804 1.00 56.28 97 TYR A CA 1
ATOM 776 C C . TYR A 1 97 ? -7.956 2.586 25.755 1.00 56.28 97 TYR A C 1
ATOM 778 O O . TYR A 1 97 ? -8.264 1.809 26.666 1.00 56.28 97 TYR A O 1
ATOM 786 N N . ASN A 1 98 ? -8.563 3.759 25.584 1.00 67.44 98 ASN A N 1
ATOM 787 C CA . ASN A 1 98 ? -9.771 4.105 26.318 1.00 67.44 98 ASN A CA 1
ATOM 788 C C . ASN A 1 98 ? -10.794 3.001 26.057 1.00 67.44 98 ASN A C 1
ATOM 790 O O . ASN A 1 98 ? -11.224 2.804 24.921 1.00 67.44 98 ASN A O 1
ATOM 794 N N . HIS A 1 99 ? -11.136 2.239 27.095 1.00 71.19 99 HIS A N 1
ATOM 795 C CA . HIS A 1 99 ? -11.979 1.065 26.940 1.00 71.19 99 HIS A CA 1
ATOM 796 C C . HIS A 1 99 ? -13.376 1.497 26.481 1.00 71.19 99 HIS A C 1
ATOM 798 O O . HIS A 1 99 ? -14.197 1.983 27.263 1.00 71.19 99 HIS A O 1
ATOM 804 N N . VAL A 1 100 ? -13.668 1.302 25.197 1.00 79.12 100 VAL A N 1
ATOM 805 C CA . VAL A 1 100 ? -14.977 1.604 24.623 1.00 79.12 100 VAL A CA 1
ATOM 806 C C . VAL A 1 100 ? -15.966 0.524 25.061 1.00 79.12 100 VAL A C 1
ATOM 808 O O . VAL A 1 100 ? -15.726 -0.670 24.906 1.00 79.12 100 VAL A O 1
ATOM 811 N N . ALA A 1 101 ? -17.106 0.932 25.622 1.00 86.94 101 ALA A N 1
ATOM 812 C CA . ALA A 1 101 ? -18.147 -0.009 26.031 1.00 86.94 101 ALA A CA 1
ATOM 813 C C . ALA A 1 101 ? -18.596 -0.899 24.854 1.00 86.94 101 ALA A C 1
ATOM 815 O O . ALA A 1 101 ? -18.853 -0.407 23.753 1.00 86.94 101 ALA A O 1
ATOM 816 N N . SER A 1 102 ? -18.784 -2.198 25.108 1.00 84.38 102 SER A N 1
ATOM 817 C CA . SER A 1 102 ? -19.121 -3.212 24.091 1.00 84.38 102 SER A CA 1
ATOM 818 C C . SER A 1 102 ? -20.362 -2.873 23.252 1.00 84.38 102 SER A C 1
ATOM 820 O O . SER A 1 102 ? -20.434 -3.216 22.071 1.00 84.38 102 SER A O 1
ATOM 822 N N . LYS A 1 103 ? -21.320 -2.132 23.825 1.00 91.56 103 LYS A N 1
ATOM 823 C CA . LYS A 1 103 ? -22.500 -1.614 23.113 1.00 91.56 103 LYS A CA 1
ATOM 824 C C . LYS A 1 103 ? -22.140 -0.693 21.940 1.00 91.56 103 LYS A C 1
ATOM 826 O O . LYS A 1 103 ? -22.794 -0.745 20.902 1.00 91.56 103 LYS A O 1
ATOM 831 N N . HIS A 1 104 ? -21.108 0.138 22.088 1.00 87.44 104 HIS A N 1
ATOM 832 C CA . HIS A 1 104 ? -20.682 1.074 21.048 1.00 87.44 104 HIS A CA 1
ATOM 833 C C . HIS A 1 104 ? -19.892 0.353 19.958 1.00 87.44 104 HIS A C 1
ATOM 835 O O . HIS A 1 104 ? -20.131 0.615 18.786 1.00 87.44 104 HIS A O 1
ATOM 841 N N . ILE A 1 105 ? -19.056 -0.623 20.329 1.00 88.06 105 ILE A N 1
ATOM 842 C CA . ILE A 1 105 ? -18.327 -1.472 19.374 1.00 88.06 105 ILE A CA 1
ATOM 843 C C . ILE A 1 105 ? -19.310 -2.185 18.437 1.00 88.06 105 ILE A C 1
ATOM 845 O O . ILE A 1 105 ? -19.171 -2.113 17.220 1.00 88.06 105 ILE A O 1
ATOM 849 N N . LYS A 1 106 ? -20.372 -2.793 18.987 1.00 91.75 106 LYS A N 1
ATOM 850 C CA . LYS A 1 106 ? -21.430 -3.430 18.182 1.00 91.75 106 LYS A CA 1
ATOM 851 C C . LYS A 1 106 ? -22.135 -2.447 17.243 1.00 91.75 106 LYS A C 1
ATOM 853 O O . LYS A 1 106 ? -22.474 -2.808 16.120 1.00 91.75 106 LYS A O 1
ATOM 858 N N . LYS A 1 107 ? -22.358 -1.207 17.691 1.00 92.38 107 LYS A N 1
ATOM 859 C CA . LYS A 1 107 ? -22.993 -0.169 16.869 1.00 92.38 107 LYS A CA 1
ATOM 860 C C . LYS A 1 107 ? -22.100 0.237 15.697 1.00 92.38 107 LYS A C 1
ATOM 862 O O . LYS A 1 107 ? -22.587 0.280 14.575 1.00 92.38 107 LYS A O 1
ATOM 867 N N . VAL A 1 108 ? -20.814 0.479 15.951 1.00 89.81 108 VAL A N 1
ATOM 868 C CA . VAL A 1 108 ? -19.831 0.803 14.905 1.00 89.81 108 VAL A CA 1
ATOM 869 C C . VAL A 1 108 ? -19.729 -0.340 13.901 1.00 89.81 108 VAL A C 1
ATOM 871 O O . VAL A 1 108 ? -19.845 -0.100 12.705 1.00 89.81 108 VAL A O 1
ATOM 874 N N . LEU A 1 109 ? -19.624 -1.584 14.377 1.00 91.69 109 LEU A N 1
ATOM 875 C CA . LEU A 1 109 ? -19.572 -2.764 13.515 1.00 91.69 109 LEU A CA 1
ATOM 876 C C . LEU A 1 109 ? -20.780 -2.838 12.568 1.00 91.69 109 LEU A C 1
ATOM 878 O O . LEU A 1 109 ? -20.609 -3.028 11.366 1.00 91.69 109 LEU A O 1
ATOM 882 N N . ASN A 1 110 ? -21.993 -2.633 13.087 1.00 94.25 110 ASN A N 1
ATOM 883 C CA . ASN A 1 110 ? -23.206 -2.642 12.270 1.00 94.25 110 ASN A CA 1
ATOM 884 C C . ASN A 1 110 ? -23.212 -1.532 11.206 1.00 94.25 110 ASN A C 1
ATOM 886 O O . ASN A 1 110 ? -23.656 -1.771 10.085 1.00 94.25 110 ASN A O 1
ATOM 890 N N . GLU A 1 111 ? -22.719 -0.334 11.527 1.00 91.81 111 GLU A N 1
ATOM 891 C CA . GLU A 1 111 ? -22.615 0.755 10.549 1.00 91.81 111 GLU A CA 1
ATOM 892 C C . GLU A 1 111 ? -21.522 0.492 9.501 1.00 91.81 111 GLU A C 1
ATOM 894 O O . GLU A 1 111 ? -21.749 0.754 8.322 1.00 91.81 111 GLU A O 1
ATOM 899 N N . CYS A 1 112 ? -20.394 -0.124 9.872 1.00 90.25 112 CYS A N 1
ATOM 900 C CA . CYS A 1 112 ? -19.372 -0.571 8.919 1.00 90.25 112 CYS A CA 1
ATOM 901 C C . CYS A 1 112 ? -19.925 -1.616 7.937 1.00 90.25 112 CYS A C 1
ATOM 903 O O . CYS A 1 112 ? -19.688 -1.528 6.733 1.00 90.25 112 CYS A O 1
ATOM 905 N N . VAL A 1 113 ? -20.717 -2.576 8.425 1.00 91.75 113 VAL A N 1
ATOM 906 C CA . VAL A 1 113 ? -21.375 -3.574 7.566 1.00 91.75 113 VAL A CA 1
ATOM 907 C C . VAL A 1 113 ? -22.354 -2.902 6.601 1.00 91.75 113 VAL A C 1
ATOM 909 O O . VAL A 1 113 ? -22.331 -3.197 5.407 1.00 91.75 113 VAL A O 1
ATOM 912 N N . LYS A 1 114 ? -23.173 -1.956 7.080 1.00 92.81 114 LYS A N 1
ATOM 913 C CA . LYS A 1 114 ? -24.085 -1.176 6.225 1.00 92.81 114 LYS A CA 1
ATOM 914 C C . LYS A 1 114 ? -23.337 -0.341 5.189 1.00 92.81 114 LYS A C 1
ATOM 916 O O . LYS A 1 114 ? -23.777 -0.273 4.046 1.00 92.81 114 LYS A O 1
ATOM 921 N N . PHE A 1 115 ? -22.217 0.271 5.565 1.00 89.12 115 PHE A N 1
ATOM 922 C CA . PHE A 1 115 ? -21.374 1.047 4.659 1.00 89.12 115 PHE A CA 1
ATOM 923 C C . PHE A 1 115 ? -20.858 0.195 3.492 1.00 89.12 115 PHE A C 1
ATOM 925 O O . PHE A 1 115 ? -20.927 0.629 2.341 1.00 89.12 115 PHE A O 1
ATOM 932 N N . CYS A 1 116 ? -20.414 -1.034 3.769 1.00 89.88 116 CYS A N 1
ATOM 933 C CA . CYS A 1 116 ? -19.999 -1.970 2.726 1.00 89.88 116 CYS A CA 1
ATOM 934 C C . CYS A 1 116 ? -21.184 -2.452 1.880 1.00 89.88 116 CYS A C 1
ATOM 936 O O . CYS A 1 116 ? -21.121 -2.397 0.653 1.00 89.88 116 CYS A O 1
ATOM 938 N N . ALA A 1 117 ? -22.279 -2.866 2.523 1.00 90.06 117 ALA A N 1
ATOM 939 C CA . ALA A 1 117 ? -23.436 -3.448 1.848 1.00 90.06 117 ALA A CA 1
ATOM 940 C C . ALA A 1 117 ? -24.185 -2.437 0.962 1.00 90.06 117 ALA A C 1
ATOM 942 O O . ALA A 1 117 ? -24.389 -2.693 -0.222 1.00 90.06 117 ALA A O 1
ATOM 943 N N . TYR A 1 118 ? -24.558 -1.270 1.497 1.00 91.38 118 TYR A N 1
ATOM 944 C CA . TYR A 1 118 ? -25.278 -0.243 0.733 1.00 91.38 118 TYR A CA 1
ATOM 945 C C . TYR A 1 118 ? -24.376 0.506 -0.244 1.00 91.38 118 TYR A C 1
ATOM 947 O O . TYR A 1 118 ? -24.837 0.959 -1.288 1.00 91.38 118 TYR A O 1
ATOM 955 N N . GLY A 1 119 ? -23.090 0.645 0.083 1.00 79.75 119 GLY A N 1
ATOM 956 C CA . GLY A 1 119 ? -22.119 1.291 -0.791 1.00 79.75 119 GLY A CA 1
ATOM 957 C C . GLY A 1 119 ? -21.585 0.392 -1.906 1.00 79.75 119 GLY A C 1
ATOM 958 O O . GLY A 1 119 ? -20.799 0.886 -2.711 1.00 79.75 119 GLY A O 1
ATOM 959 N N . MET A 1 120 ? -21.948 -0.899 -1.929 1.00 87.12 120 MET A N 1
ATOM 960 C CA . MET A 1 120 ? -21.326 -1.926 -2.779 1.00 87.12 120 MET A CA 1
ATOM 961 C C . MET A 1 120 ? -19.787 -1.876 -2.708 1.00 87.12 120 MET A C 1
ATOM 963 O O . MET A 1 120 ? -19.092 -1.927 -3.722 1.00 87.12 120 MET A O 1
ATOM 967 N N . ARG A 1 121 ? -19.246 -1.714 -1.494 1.00 83.94 121 ARG A N 1
ATOM 968 C CA . ARG A 1 121 ? -17.802 -1.594 -1.234 1.00 83.94 121 ARG A CA 1
ATOM 969 C C . ARG A 1 121 ? -17.242 -2.918 -0.727 1.00 83.94 121 ARG A C 1
ATOM 971 O O . ARG A 1 121 ? -17.940 -3.694 -0.080 1.00 83.94 121 ARG A O 1
ATOM 978 N N . SER A 1 122 ? -15.956 -3.148 -0.979 1.00 87.38 122 SER A N 1
ATOM 979 C CA . SER A 1 122 ? -15.239 -4.288 -0.403 1.00 87.38 122 SER A CA 1
ATOM 980 C C . SER A 1 122 ? -15.139 -4.156 1.119 1.00 87.38 122 SER A C 1
ATOM 982 O O . SER A 1 122 ? -14.951 -3.057 1.638 1.00 87.38 122 SER A O 1
ATOM 984 N N . PHE A 1 123 ? -15.163 -5.278 1.842 1.00 81.62 123 PHE A N 1
ATOM 985 C CA . PHE A 1 123 ? -14.864 -5.288 3.278 1.00 81.62 123 PHE A CA 1
ATOM 986 C C . PHE A 1 123 ? -13.444 -4.794 3.589 1.00 81.62 123 PHE A C 1
ATOM 988 O O . PHE A 1 123 ? -13.214 -4.243 4.659 1.00 81.62 123 PHE A O 1
ATOM 995 N N . ASN A 1 124 ? -12.508 -4.867 2.638 1.00 82.62 124 ASN A N 1
ATOM 996 C CA . ASN A 1 124 ? -11.175 -4.283 2.822 1.00 82.62 124 ASN A CA 1
ATOM 997 C C . ASN A 1 124 ? -11.215 -2.751 2.928 1.00 82.62 124 ASN A C 1
ATOM 999 O O . ASN A 1 124 ? -10.298 -2.154 3.482 1.00 82.62 124 ASN A O 1
ATOM 1003 N N . SER A 1 125 ? -12.283 -2.097 2.453 1.00 82.94 125 SER A N 1
ATOM 1004 C CA . SER A 1 125 ? -12.429 -0.643 2.554 1.00 82.94 125 SER A CA 1
ATOM 1005 C C . SER A 1 125 ? -12.562 -0.147 3.995 1.00 82.94 125 SER A C 1
ATOM 1007 O O . SER A 1 125 ? -12.256 1.015 4.238 1.00 82.94 125 SER A O 1
ATOM 1009 N N . VAL A 1 126 ? -12.992 -0.995 4.941 1.00 84.81 126 VAL A N 1
ATOM 1010 C CA . VAL A 1 126 ? -13.060 -0.624 6.367 1.00 84.81 126 VAL A CA 1
ATOM 1011 C C . VAL A 1 126 ? -11.759 -0.881 7.132 1.00 84.81 126 VAL A C 1
ATOM 1013 O O . VAL A 1 126 ? -11.634 -0.423 8.259 1.00 84.81 126 VAL A O 1
ATOM 1016 N N . ASN A 1 127 ? -10.792 -1.569 6.516 1.00 83.38 127 ASN A N 1
ATOM 1017 C CA . ASN A 1 127 ? -9.487 -1.887 7.107 1.00 83.38 127 ASN A CA 1
ATOM 1018 C C . ASN A 1 127 ? -8.344 -0.998 6.570 1.00 83.38 127 ASN A C 1
ATOM 1020 O O . ASN A 1 127 ? -7.176 -1.261 6.824 1.00 83.38 127 ASN A O 1
ATOM 1024 N N . GLY A 1 128 ? -8.651 0.015 5.756 1.00 81.62 128 GLY A N 1
ATOM 1025 C CA . GLY A 1 128 ? -7.634 0.895 5.181 1.00 81.62 128 GLY A CA 1
ATOM 1026 C C . GLY A 1 128 ? -7.257 2.040 6.121 1.00 81.62 128 GLY A C 1
ATOM 1027 O O . GLY A 1 128 ? -8.146 2.740 6.610 1.00 81.62 128 GLY A O 1
ATOM 1028 N N . HIS A 1 129 ? -5.955 2.313 6.263 1.00 83.81 129 HIS A N 1
ATOM 1029 C CA . HIS A 1 129 ? -5.434 3.432 7.065 1.00 83.81 129 HIS A CA 1
ATOM 1030 C C . HIS A 1 129 ? -6.068 4.785 6.709 1.00 83.81 129 HIS A C 1
ATOM 1032 O O . HIS A 1 129 ? -6.315 5.613 7.579 1.00 83.81 129 HIS A O 1
ATOM 1038 N N . GLY A 1 130 ? -6.410 5.013 5.436 1.00 85.38 130 GLY A N 1
ATOM 1039 C CA . GLY A 1 130 ? -7.075 6.253 5.023 1.00 85.38 130 GLY A CA 1
ATOM 1040 C C . GLY A 1 130 ? -8.445 6.470 5.682 1.00 85.38 130 GLY A C 1
ATOM 1041 O O . GLY A 1 130 ? -8.779 7.600 6.035 1.00 85.38 130 GLY A O 1
ATOM 1042 N N . LEU A 1 131 ? -9.238 5.408 5.873 1.00 87.38 131 LEU A N 1
ATOM 1043 C CA . LEU A 1 131 ? -10.523 5.518 6.570 1.00 87.38 131 LEU A CA 1
ATOM 1044 C C . LEU A 1 131 ? -10.319 5.657 8.080 1.00 87.38 131 LEU A C 1
ATOM 1046 O O . LEU A 1 131 ? -11.045 6.415 8.715 1.00 87.38 131 LEU A O 1
ATOM 1050 N N . GLU A 1 132 ? -9.333 4.956 8.635 1.00 87.31 132 GLU A N 1
ATOM 1051 C CA . GLU A 1 132 ? -8.950 5.058 10.044 1.00 87.31 132 GLU A CA 1
ATOM 1052 C C . GLU A 1 132 ? -8.613 6.507 10.428 1.00 87.31 132 GLU A C 1
ATOM 1054 O O . GLU A 1 132 ? -9.240 7.059 11.333 1.00 87.31 132 GLU A O 1
ATOM 1059 N N . PHE A 1 133 ? -7.721 7.163 9.675 1.00 90.00 133 PHE A N 1
ATOM 1060 C CA . PHE A 1 133 ? -7.374 8.570 9.894 1.00 90.00 133 PHE A CA 1
ATOM 1061 C C . PHE A 1 133 ? -8.576 9.501 9.738 1.00 90.00 133 PHE A C 1
ATOM 1063 O O . PHE A 1 133 ? -8.790 10.371 10.577 1.00 90.00 133 PHE A O 1
ATOM 1070 N N . LEU A 1 134 ? -9.409 9.287 8.714 1.00 89.25 134 LEU A N 1
ATOM 1071 C CA . LEU A 1 134 ? -10.613 10.093 8.522 1.00 89.25 134 LEU A CA 1
ATOM 1072 C C . LEU A 1 134 ? -11.572 9.972 9.715 1.00 89.25 134 LEU A C 1
ATOM 1074 O O . LEU A 1 134 ? -12.104 10.974 10.184 1.00 89.25 134 LEU A O 1
ATOM 1078 N N . VAL A 1 135 ? -11.814 8.756 10.208 1.00 88.56 135 VAL A N 1
ATOM 1079 C CA . VAL A 1 135 ? -12.685 8.528 11.370 1.00 88.56 135 VAL A CA 1
ATOM 1080 C C . VAL A 1 135 ? -12.090 9.174 12.618 1.00 88.56 135 VAL A C 1
ATOM 1082 O O . VAL A 1 135 ? -12.827 9.794 13.384 1.00 88.56 135 VAL A O 1
ATOM 1085 N N . GLN A 1 136 ? -10.775 9.078 12.803 1.00 89.19 136 GLN A N 1
ATOM 1086 C CA . GLN A 1 136 ? -10.081 9.710 13.917 1.00 89.19 136 GLN A CA 1
ATOM 1087 C C . GLN A 1 136 ? -10.220 11.240 13.874 1.00 89.19 136 GLN A C 1
ATOM 1089 O O . GLN A 1 136 ? -10.586 11.848 14.880 1.00 89.19 136 GLN A O 1
ATOM 1094 N N . ASP A 1 137 ? -10.033 11.858 12.707 1.00 89.44 137 ASP A N 1
ATOM 1095 C CA . ASP A 1 137 ? -10.231 13.297 12.510 1.00 89.44 137 ASP A CA 1
ATOM 1096 C C . ASP A 1 137 ? -11.679 13.716 12.783 1.00 89.44 137 ASP A C 1
ATOM 1098 O O . ASP A 1 137 ? -11.929 14.709 13.467 1.00 89.44 137 ASP A O 1
ATOM 1102 N N . LEU A 1 138 ? -12.657 12.933 12.316 1.00 88.06 138 LEU A N 1
ATOM 1103 C CA . LEU A 1 138 ? -14.072 13.191 12.591 1.00 88.06 138 LEU A CA 1
ATOM 1104 C C . LEU A 1 138 ? -14.390 13.116 14.090 1.00 88.06 138 LEU A C 1
ATOM 1106 O O . LEU A 1 138 ? -15.167 13.932 14.587 1.00 88.06 138 LEU A O 1
ATOM 1110 N N . LEU A 1 139 ? -13.784 12.177 14.822 1.00 86.56 139 LEU A N 1
ATOM 1111 C CA . LEU A 1 139 ? -13.915 12.088 16.278 1.00 86.56 139 LEU A CA 1
ATOM 1112 C C . LEU A 1 139 ? -13.264 13.285 16.978 1.00 86.56 139 LEU A C 1
ATOM 1114 O O . LEU A 1 139 ? -13.843 13.815 17.925 1.00 86.56 139 LEU A O 1
ATOM 1118 N N . HIS A 1 140 ? -12.108 13.749 16.501 1.00 87.19 140 HIS A N 1
ATOM 1119 C CA . HIS A 1 140 ? -11.462 14.955 17.021 1.00 87.19 140 HIS A CA 1
ATOM 1120 C C . HIS A 1 140 ? -12.313 16.205 16.799 1.00 87.19 140 HIS A C 1
ATOM 1122 O O . HIS A 1 140 ? -12.500 16.990 17.732 1.00 87.19 140 HIS A O 1
ATOM 1128 N N . VAL A 1 141 ? -12.886 16.374 15.605 1.00 86.38 141 VAL A N 1
ATOM 1129 C CA . VAL A 1 141 ? -13.816 17.475 15.319 1.00 86.38 141 VAL A CA 1
ATOM 1130 C C . VAL A 1 141 ? -15.023 17.382 16.251 1.00 86.38 141 VAL A C 1
ATOM 1132 O O . VAL A 1 141 ? -15.315 18.336 16.963 1.00 86.38 141 VAL A O 1
ATOM 1135 N N . ALA A 1 142 ? -15.652 16.209 16.345 1.00 82.44 142 ALA A N 1
ATOM 1136 C CA 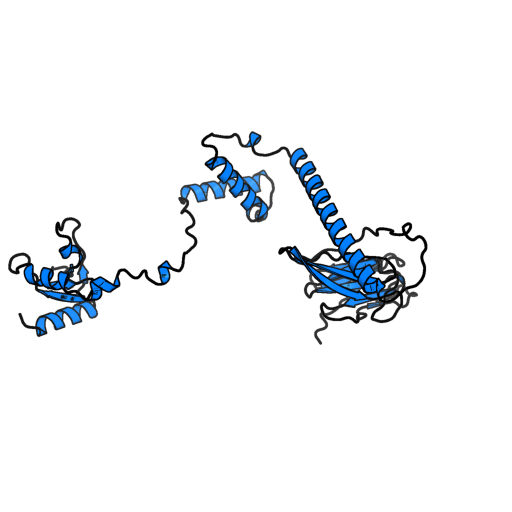. ALA A 1 142 ? -16.812 15.999 17.206 1.00 82.44 142 ALA A CA 1
ATOM 1137 C C . ALA A 1 142 ? -16.530 16.222 18.704 1.00 82.44 142 ALA A C 1
ATOM 1139 O O . ALA A 1 142 ? -17.436 16.610 19.430 1.00 82.44 142 ALA A O 1
ATOM 1140 N N . TYR A 1 143 ? -15.306 15.970 19.177 1.00 83.81 143 TYR A N 1
ATOM 1141 C CA . TYR A 1 143 ? -14.919 16.217 20.569 1.00 83.81 143 TYR A CA 1
ATOM 1142 C C . TYR A 1 143 ? -14.547 17.682 20.836 1.00 83.81 143 TYR A C 1
ATOM 1144 O O . TYR A 1 143 ? -14.815 18.207 21.912 1.00 83.81 143 TYR A O 1
ATOM 1152 N N . SER A 1 144 ? -13.906 18.344 19.870 1.00 84.94 144 SER A N 1
ATOM 1153 C CA . SER A 1 144 ? -13.474 19.744 19.996 1.00 84.94 144 SER A CA 1
ATOM 1154 C C . SER A 1 144 ? -14.632 20.735 19.899 1.00 84.94 144 SER A C 1
ATOM 1156 O O . SER A 1 144 ? -14.598 21.788 20.534 1.00 84.94 144 SER A O 1
ATOM 1158 N N . THR A 1 145 ? -15.668 20.399 19.133 1.00 75.12 145 THR A N 1
ATOM 1159 C CA . THR A 1 145 ? -16.900 21.175 19.065 1.00 75.12 145 THR A CA 1
ATOM 1160 C C . THR A 1 145 ? -17.957 20.489 19.922 1.00 75.12 145 THR A C 1
ATOM 1162 O O . THR A 1 145 ? -18.482 19.456 19.523 1.00 75.12 145 THR A O 1
ATOM 1165 N N . ASP A 1 146 ? -18.350 21.070 21.055 1.00 76.50 146 ASP A N 1
ATOM 1166 C CA . ASP A 1 146 ? -19.466 20.569 21.890 1.00 76.50 146 ASP A CA 1
ATOM 1167 C C . ASP A 1 146 ? -20.854 20.766 21.218 1.00 76.50 146 ASP A C 1
ATOM 1169 O O . ASP A 1 146 ? -21.897 20.917 21.849 1.00 76.50 146 ASP A O 1
ATOM 1173 N N . VAL A 1 147 ? -20.874 20.822 19.883 1.00 80.12 147 VAL A N 1
ATOM 1174 C CA . VAL A 1 147 ? -22.020 21.131 19.033 1.00 80.12 147 VAL A CA 1
ATOM 1175 C C . VAL A 1 147 ? -22.282 19.938 18.124 1.00 80.12 147 VAL A C 1
ATOM 1177 O O . VAL A 1 147 ? -21.378 19.379 17.509 1.00 80.12 147 VAL A O 1
ATOM 1180 N N . LYS A 1 148 ? -23.555 19.558 17.990 1.00 79.50 148 LYS A N 1
ATOM 1181 C CA . LYS A 1 148 ? -23.968 18.530 17.029 1.00 79.50 148 LYS A CA 1
ATOM 1182 C C . LYS A 1 148 ? -23.850 19.073 15.608 1.00 79.50 148 LYS A C 1
ATOM 1184 O O . LYS A 1 148 ? -24.693 19.856 15.175 1.00 79.50 148 LYS A O 1
ATOM 1189 N N . ILE A 1 149 ? -22.841 18.616 14.878 1.00 83.31 149 ILE A N 1
ATOM 1190 C CA . ILE A 1 149 ? -22.644 18.971 13.472 1.00 83.31 149 ILE A CA 1
ATOM 1191 C C . ILE A 1 149 ? -23.338 17.937 12.574 1.00 83.31 149 ILE A C 1
ATOM 1193 O O . ILE A 1 149 ? -23.308 16.732 12.841 1.00 83.31 149 ILE A O 1
ATOM 1197 N N . LYS A 1 150 ? -23.980 18.395 11.495 1.00 82.12 150 LYS A N 1
ATOM 1198 C CA . LYS A 1 150 ? -24.550 17.505 10.476 1.00 82.12 150 LYS A CA 1
ATOM 1199 C C . LYS A 1 150 ? -23.435 16.914 9.612 1.00 82.12 150 LYS A C 1
ATOM 1201 O O . LYS A 1 150 ? -22.546 17.628 9.160 1.00 82.12 150 LYS A O 1
ATOM 1206 N N . GLY A 1 151 ? -23.523 15.619 9.305 1.00 77.00 151 GLY A N 1
ATOM 1207 C CA . GLY A 1 151 ? -22.515 14.935 8.482 1.00 77.00 151 GLY A CA 1
ATOM 1208 C C . GLY A 1 151 ? -22.358 15.515 7.068 1.00 77.00 151 GLY A C 1
ATOM 1209 O O . GLY A 1 151 ? -21.256 15.497 6.530 1.00 77.00 151 GLY A O 1
ATOM 1210 N N . SER A 1 152 ? -23.425 16.087 6.497 1.00 82.38 152 SER A N 1
ATOM 1211 C CA . SER A 1 152 ? -23.399 16.770 5.192 1.00 82.38 152 SER A CA 1
ATOM 1212 C C . SER A 1 152 ? -22.506 18.005 5.163 1.00 82.38 152 SER A C 1
ATOM 1214 O O . SER A 1 152 ? -22.010 18.367 4.103 1.00 82.38 152 SER A O 1
ATOM 1216 N N . ASP A 1 153 ? -22.328 18.650 6.314 1.00 84.12 153 ASP A N 1
ATOM 1217 C CA . ASP A 1 153 ? -21.640 19.936 6.408 1.00 84.12 153 ASP A CA 1
ATOM 1218 C C . ASP A 1 153 ? -20.140 19.725 6.670 1.00 84.12 153 ASP A C 1
ATOM 1220 O O . ASP A 1 153 ? -19.325 20.590 6.357 1.00 84.12 153 ASP A O 1
ATOM 1224 N N . ILE A 1 154 ? -19.769 18.553 7.206 1.00 86.25 154 ILE A N 1
ATOM 1225 C CA . ILE A 1 154 ? -18.373 18.151 7.428 1.00 86.25 154 ILE A CA 1
ATOM 1226 C C . ILE A 1 154 ? -17.786 17.480 6.186 1.00 86.25 154 ILE A C 1
ATOM 1228 O O . ILE A 1 154 ? -16.639 17.740 5.822 1.00 86.25 154 ILE A O 1
ATOM 1232 N N . ILE A 1 155 ? -18.541 16.579 5.550 1.00 87.88 155 ILE A N 1
ATOM 1233 C CA . ILE A 1 155 ? -18.016 15.776 4.445 1.00 87.88 155 ILE A CA 1
ATOM 1234 C C . ILE A 1 155 ? -18.051 16.609 3.154 1.00 87.88 155 ILE A C 1
ATOM 1236 O O . ILE A 1 155 ? -19.127 17.016 2.714 1.00 87.88 155 ILE A O 1
ATOM 1240 N N . PRO A 1 156 ? -16.901 16.846 2.499 1.00 89.31 156 PRO A N 1
ATOM 1241 C CA . PRO A 1 156 ? -16.861 17.643 1.283 1.00 89.31 156 PRO A CA 1
ATOM 1242 C C . PRO A 1 156 ? -17.529 16.923 0.107 1.00 89.31 156 PRO A C 1
ATOM 1244 O O . PRO A 1 156 ? -17.491 15.699 -0.018 1.00 89.31 156 PRO A O 1
ATOM 1247 N N . HIS A 1 157 ? -18.074 17.708 -0.824 1.00 92.25 157 HIS A N 1
ATOM 1248 C CA . HIS A 1 157 ? -18.620 17.185 -2.074 1.00 92.25 157 HIS A CA 1
ATOM 1249 C C . HIS A 1 157 ? -17.540 16.473 -2.915 1.00 92.25 157 HIS A C 1
ATOM 1251 O O . HIS A 1 157 ? -16.376 16.886 -2.941 1.00 92.25 157 HIS A O 1
ATOM 1257 N N . SER A 1 158 ? -17.929 15.444 -3.671 1.00 89.94 158 SER A N 1
ATOM 1258 C CA . SER A 1 158 ? -17.020 14.605 -4.473 1.00 89.94 158 SER A CA 1
ATOM 1259 C C . SER A 1 158 ? -16.141 15.405 -5.445 1.00 89.94 158 SER A C 1
ATOM 1261 O O . SER A 1 158 ? -14.947 15.140 -5.580 1.00 89.94 158 SER A O 1
ATOM 1263 N N . THR A 1 159 ? -16.696 16.441 -6.076 1.00 93.25 159 THR A N 1
ATOM 1264 C CA . THR A 1 159 ? -15.954 17.342 -6.979 1.00 93.25 159 THR A CA 1
ATOM 1265 C C . THR A 1 159 ? -14.886 18.164 -6.257 1.00 93.25 159 THR A C 1
ATOM 1267 O O . THR A 1 159 ? -13.864 18.510 -6.848 1.00 93.25 159 THR A O 1
ATOM 1270 N N . THR A 1 160 ? -15.088 18.486 -4.979 1.00 92.81 160 THR A N 1
ATOM 1271 C CA . THR A 1 160 ? -14.082 19.160 -4.150 1.00 92.81 160 THR A CA 1
ATOM 1272 C C . THR A 1 160 ? -12.949 18.202 -3.803 1.00 92.81 160 THR A C 1
ATOM 1274 O O . THR A 1 160 ? -11.789 18.589 -3.915 1.00 92.81 160 THR A O 1
ATOM 1277 N N . ILE A 1 161 ? -13.268 16.945 -3.479 1.00 91.62 161 ILE A N 1
ATOM 1278 C CA . ILE A 1 161 ? -12.263 15.896 -3.249 1.00 91.62 161 ILE A CA 1
ATOM 1279 C C . ILE A 1 161 ? -11.413 15.700 -4.510 1.00 91.62 161 ILE A C 1
ATOM 1281 O O . ILE A 1 161 ? -10.192 15.792 -4.443 1.00 91.62 161 ILE A O 1
ATOM 1285 N N . SER A 1 162 ? -12.049 15.521 -5.672 1.00 91.44 162 SER A N 1
ATOM 1286 C CA . SER A 1 162 ? -11.354 15.311 -6.949 1.00 91.44 162 SER A CA 1
ATOM 1287 C C . SER A 1 162 ? -10.384 16.452 -7.286 1.00 91.44 162 SER A C 1
ATOM 1289 O O . SER A 1 162 ? -9.207 16.202 -7.551 1.00 91.44 162 SER A O 1
ATOM 1291 N N . ARG A 1 163 ? -10.835 17.712 -7.185 1.00 93.25 163 ARG A N 1
ATOM 1292 C CA . ARG A 1 163 ? -9.976 18.888 -7.411 1.00 93.25 163 ARG A CA 1
ATOM 1293 C C . ARG A 1 163 ? -8.813 18.955 -6.427 1.00 93.25 163 ARG A C 1
ATOM 1295 O O . ARG A 1 163 ? -7.701 19.300 -6.815 1.00 93.25 163 ARG A O 1
ATOM 1302 N N . ARG A 1 164 ? -9.055 18.626 -5.155 1.00 93.31 164 ARG A N 1
ATOM 1303 C CA . ARG A 1 164 ? -8.021 18.692 -4.119 1.00 93.31 164 ARG A CA 1
ATOM 1304 C C . ARG A 1 164 ? -6.959 17.616 -4.310 1.00 93.31 164 ARG A C 1
ATOM 1306 O O . ARG A 1 164 ? -5.782 17.939 -4.228 1.00 93.31 164 ARG A O 1
ATOM 1313 N N . VAL A 1 165 ? -7.356 16.394 -4.668 1.00 90.62 165 VAL A N 1
ATOM 1314 C CA . VAL A 1 165 ? -6.421 15.315 -5.028 1.00 90.62 165 VAL A CA 1
ATOM 1315 C C . VAL A 1 165 ? -5.564 15.716 -6.229 1.00 90.62 165 VAL A C 1
ATOM 1317 O O . VAL A 1 165 ? -4.347 15.560 -6.184 1.00 90.62 165 VAL A O 1
ATOM 1320 N N . GLN A 1 166 ? -6.165 16.298 -7.273 1.00 89.44 166 GLN A N 1
ATOM 1321 C CA . GLN A 1 166 ? -5.411 16.804 -8.427 1.00 89.44 166 GLN A CA 1
ATOM 1322 C C . GLN A 1 166 ? -4.415 17.902 -8.034 1.00 89.44 166 GLN A C 1
ATOM 1324 O O . GLN A 1 166 ? -3.267 17.868 -8.469 1.00 89.44 166 GLN A O 1
ATOM 1329 N N . SER A 1 167 ? -4.827 18.854 -7.191 1.00 92.38 167 SER A N 1
ATOM 1330 C CA . SER A 1 167 ? -3.938 19.912 -6.697 1.00 92.38 167 SER A CA 1
ATOM 1331 C C . SER A 1 167 ? -2.772 19.342 -5.892 1.00 92.38 167 SER A C 1
ATOM 1333 O O . SER A 1 167 ? -1.627 19.667 -6.185 1.00 92.38 167 SER A O 1
ATOM 1335 N N . MET A 1 168 ? -3.049 18.452 -4.935 1.00 88.75 168 MET A N 1
ATOM 1336 C CA . MET A 1 168 ? -2.023 17.816 -4.103 1.00 88.75 168 MET A CA 1
ATOM 1337 C C . MET A 1 168 ? -1.029 17.019 -4.953 1.00 88.75 168 MET A C 1
ATOM 1339 O O . MET A 1 168 ? 0.177 17.154 -4.774 1.00 88.75 168 MET A O 1
ATOM 1343 N N . ALA A 1 169 ? -1.516 16.253 -5.934 1.00 82.81 169 ALA A N 1
ATOM 1344 C CA . ALA A 1 169 ? -0.655 15.525 -6.863 1.00 82.81 169 ALA A CA 1
ATOM 1345 C C . ALA A 1 169 ? 0.222 16.472 -7.702 1.00 82.81 169 ALA A C 1
ATOM 1347 O O . ALA A 1 169 ? 1.402 16.198 -7.914 1.00 82.81 169 ALA A O 1
ATOM 1348 N N . CYS A 1 170 ? -0.325 17.603 -8.163 1.00 80.69 170 CYS A N 1
ATOM 1349 C CA . CYS A 1 170 ? 0.445 18.631 -8.862 1.00 80.69 170 CYS A CA 1
ATOM 1350 C C . CYS A 1 170 ? 1.518 19.268 -7.966 1.00 80.69 170 CYS A C 1
ATOM 1352 O O . CYS A 1 170 ? 2.625 19.519 -8.441 1.00 80.69 170 CYS A O 1
ATOM 1354 N N . ASP A 1 171 ? 1.211 19.524 -6.694 1.00 85.12 171 ASP A N 1
ATOM 1355 C CA . ASP A 1 171 ? 2.149 20.114 -5.736 1.00 85.12 171 ASP A CA 1
ATOM 1356 C C . ASP A 1 171 ? 3.303 19.154 -5.423 1.00 85.12 171 ASP A C 1
ATOM 1358 O O . ASP A 1 171 ? 4.468 19.545 -5.530 1.00 85.12 171 ASP A O 1
ATOM 1362 N N . GLU A 1 172 ? 3.003 17.883 -5.142 1.00 79.12 172 GLU A N 1
ATOM 1363 C CA . GLU A 1 172 ? 4.024 16.847 -4.944 1.00 79.12 172 GLU A CA 1
ATOM 1364 C C . GLU A 1 172 ? 4.863 16.631 -6.203 1.00 79.12 172 GLU A C 1
ATOM 1366 O O . GLU A 1 172 ? 6.091 16.571 -6.137 1.00 79.12 172 GLU A O 1
ATOM 1371 N N . ARG A 1 173 ? 4.235 16.639 -7.386 1.00 76.38 173 ARG A N 1
ATOM 1372 C CA . ARG A 1 173 ? 4.964 16.581 -8.656 1.00 76.38 173 ARG A CA 1
ATOM 1373 C C . ARG A 1 173 ? 5.946 17.743 -8.801 1.00 76.38 173 ARG A C 1
ATOM 1375 O O . ARG A 1 173 ? 7.061 17.524 -9.265 1.00 76.38 173 ARG A O 1
ATOM 1382 N N . ARG A 1 174 ? 5.576 18.972 -8.420 1.00 76.94 174 ARG A N 1
ATOM 1383 C CA . ARG A 1 174 ? 6.501 20.120 -8.479 1.00 76.94 174 ARG A CA 1
ATOM 1384 C C . ARG A 1 174 ? 7.675 19.954 -7.516 1.00 76.94 174 ARG A C 1
ATOM 1386 O O . ARG A 1 174 ? 8.799 20.232 -7.925 1.00 76.94 174 ARG A O 1
ATOM 1393 N N . LYS A 1 175 ? 7.436 19.479 -6.288 1.00 76.56 175 LYS A N 1
ATOM 1394 C CA . LYS A 1 175 ? 8.506 19.193 -5.314 1.00 76.56 175 LYS A CA 1
ATOM 1395 C C . LYS A 1 175 ? 9.476 18.150 -5.861 1.00 76.56 175 LYS A C 1
ATOM 1397 O O . LYS A 1 175 ? 10.673 18.408 -5.915 1.00 76.56 175 LYS A O 1
ATOM 1402 N N . LEU A 1 176 ? 8.944 17.037 -6.365 1.00 70.62 176 LEU A N 1
ATOM 1403 C CA . LEU A 1 176 ? 9.735 15.979 -6.987 1.00 70.62 176 LEU A CA 1
ATOM 1404 C C . LEU A 1 176 ? 10.539 16.501 -8.177 1.00 70.62 176 LEU A C 1
ATOM 1406 O O . LEU A 1 176 ? 11.720 16.208 -8.272 1.00 70.62 176 LEU A O 1
ATOM 1410 N N . ILE A 1 177 ? 9.951 17.320 -9.055 1.00 66.25 177 ILE A N 1
ATOM 1411 C CA . ILE A 1 177 ? 10.684 17.909 -10.187 1.00 66.25 177 ILE A CA 1
ATOM 1412 C C . ILE A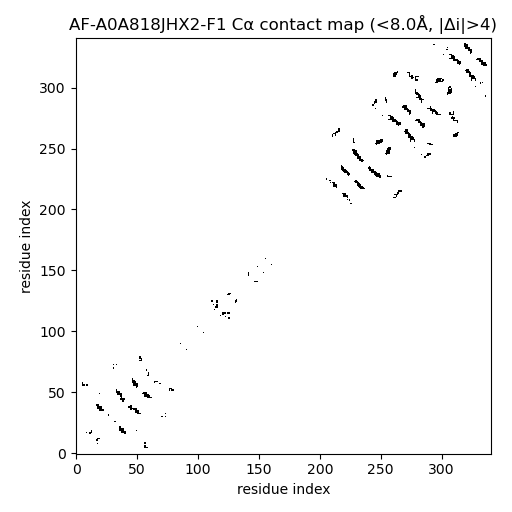 1 177 ? 11.862 18.766 -9.706 1.00 66.25 177 ILE A C 1
ATOM 1414 O O . ILE A 1 177 ? 12.913 18.734 -10.338 1.00 66.25 177 ILE A O 1
ATOM 1418 N N . ILE A 1 178 ? 11.712 19.535 -8.625 1.00 70.00 178 ILE A N 1
ATOM 1419 C CA . ILE A 1 178 ? 12.807 20.350 -8.076 1.00 70.00 178 ILE A CA 1
ATOM 1420 C C . ILE A 1 178 ? 13.912 19.451 -7.522 1.00 70.00 178 ILE A C 1
ATOM 1422 O O . ILE A 1 178 ? 15.072 19.651 -7.872 1.00 70.00 178 ILE A O 1
ATOM 1426 N N . THR A 1 179 ? 13.559 18.443 -6.723 1.00 70.69 179 THR A N 1
ATOM 1427 C CA . THR A 1 179 ? 14.521 17.467 -6.193 1.00 70.69 179 THR A CA 1
ATOM 1428 C C . THR A 1 179 ? 15.252 16.754 -7.325 1.00 70.69 179 THR A C 1
ATOM 1430 O O . THR A 1 179 ? 16.472 16.793 -7.381 1.00 70.69 179 THR A O 1
ATOM 1433 N N . LEU A 1 180 ? 14.521 16.237 -8.315 1.00 63.62 180 LEU A N 1
ATOM 1434 C CA . LEU A 1 180 ? 15.104 15.579 -9.483 1.00 63.62 180 LEU A CA 1
ATOM 1435 C C . LEU A 1 180 ? 15.997 16.523 -10.293 1.00 63.62 180 LEU A C 1
ATOM 1437 O O . LEU A 1 180 ? 17.046 16.105 -10.761 1.00 63.62 180 LEU A O 1
ATOM 1441 N N . LYS A 1 181 ? 15.627 17.799 -10.458 1.00 64.62 181 LYS A N 1
ATOM 1442 C CA . LYS A 1 181 ? 16.482 18.789 -11.134 1.00 64.62 181 LYS A CA 1
ATOM 1443 C C . LYS A 1 181 ? 17.759 19.082 -10.354 1.00 64.62 181 LYS A C 1
ATOM 1445 O O . LYS A 1 181 ? 18.802 19.235 -10.978 1.00 64.62 181 LYS A O 1
ATOM 1450 N N . ASN A 1 182 ? 17.684 19.160 -9.029 1.00 62.91 182 ASN A N 1
ATOM 1451 C CA . ASN A 1 182 ? 18.849 19.366 -8.175 1.00 62.91 182 ASN A CA 1
ATOM 1452 C C . ASN A 1 182 ? 19.761 18.139 -8.183 1.00 62.91 182 ASN A C 1
ATOM 1454 O O . ASN A 1 182 ? 20.969 18.299 -8.297 1.00 62.91 182 ASN A O 1
ATOM 1458 N N . ASP A 1 183 ? 19.195 16.936 -8.159 1.00 60.94 183 ASP A N 1
ATOM 1459 C CA . ASP A 1 183 ? 19.951 15.686 -8.192 1.00 60.94 183 ASP A CA 1
ATOM 1460 C C . ASP A 1 183 ? 20.553 15.429 -9.580 1.00 60.94 183 ASP A C 1
ATOM 1462 O O . ASP A 1 183 ? 21.697 14.996 -9.679 1.00 60.94 183 ASP A O 1
ATOM 1466 N N . ILE A 1 184 ? 19.845 15.772 -10.664 1.00 56.72 184 ILE A N 1
ATOM 1467 C CA . ILE A 1 184 ? 20.400 15.793 -12.027 1.00 56.72 184 ILE A CA 1
ATOM 1468 C C . ILE A 1 184 ? 21.481 16.869 -12.145 1.00 56.72 184 ILE A C 1
ATOM 1470 O O . ILE A 1 184 ? 22.507 16.625 -12.765 1.00 56.72 184 ILE A O 1
ATOM 1474 N N . GLY A 1 185 ? 21.281 18.045 -11.547 1.00 48.88 185 GLY A N 1
ATOM 1475 C CA . GLY A 1 185 ? 22.264 19.128 -11.513 1.00 48.88 185 GLY A CA 1
ATOM 1476 C C . GLY A 1 185 ? 23.527 18.747 -10.740 1.00 48.88 185 GLY A C 1
ATOM 1477 O O . GLY A 1 185 ? 24.628 18.999 -11.211 1.00 48.88 185 GLY A O 1
ATOM 1478 N N . GLN A 1 186 ? 23.393 18.068 -9.600 1.00 44.88 186 GLN A N 1
ATOM 1479 C CA . GLN A 1 186 ? 24.519 17.526 -8.842 1.00 44.88 186 GLN A CA 1
ATOM 1480 C C . GLN A 1 186 ? 25.166 16.340 -9.558 1.00 44.88 186 GLN A C 1
ATOM 1482 O O . GLN A 1 186 ? 26.387 16.255 -9.579 1.00 44.88 186 GLN A O 1
ATOM 1487 N N . ALA A 1 187 ? 24.395 15.471 -10.217 1.00 39.78 187 ALA A N 1
ATOM 1488 C CA . ALA A 1 187 ? 24.937 14.430 -11.086 1.00 39.78 187 ALA A CA 1
ATOM 1489 C C . ALA A 1 187 ? 25.697 15.033 -12.281 1.00 39.78 187 ALA A C 1
ATOM 1491 O O . ALA A 1 187 ? 26.761 14.535 -12.626 1.00 39.78 187 ALA A O 1
ATOM 1492 N N . LEU A 1 188 ? 25.220 16.145 -12.853 1.00 35.22 188 LEU A N 1
ATOM 1493 C CA . LEU A 1 188 ? 25.922 16.939 -13.867 1.00 35.22 188 LEU A CA 1
ATOM 1494 C C . LEU A 1 188 ? 27.174 17.620 -13.303 1.00 35.22 188 LEU A C 1
ATOM 1496 O O . LEU A 1 188 ? 28.167 17.680 -14.010 1.00 35.22 188 LEU A O 1
ATOM 1500 N N . CYS A 1 189 ? 27.178 18.078 -12.048 1.00 29.39 189 CYS A N 1
ATOM 1501 C CA . CYS A 1 189 ? 28.378 18.604 -11.385 1.00 29.39 189 CYS A CA 1
ATOM 1502 C C . CYS A 1 189 ? 29.399 17.504 -11.049 1.00 29.39 189 CYS A C 1
ATOM 1504 O O . CYS A 1 189 ? 30.596 17.751 -11.136 1.00 29.39 189 CYS A O 1
ATOM 1506 N N . ILE A 1 190 ? 28.951 16.288 -10.716 1.00 30.81 190 ILE A N 1
ATOM 1507 C CA . ILE A 1 190 ? 29.816 15.113 -10.506 1.00 30.81 190 ILE A CA 1
ATOM 1508 C C . ILE A 1 190 ? 30.386 14.614 -11.848 1.00 30.81 190 ILE A C 1
ATOM 1510 O O . ILE A 1 190 ? 31.517 14.134 -11.896 1.00 30.81 190 ILE A O 1
ATOM 1514 N N . VAL A 1 191 ? 29.643 14.776 -12.949 1.00 29.92 191 VAL A N 1
ATOM 1515 C CA . VAL A 1 191 ? 30.131 14.555 -14.325 1.00 29.92 191 VAL A CA 1
ATOM 1516 C C . VAL A 1 191 ? 30.994 15.732 -14.815 1.00 29.92 191 VAL A C 1
ATOM 1518 O O . VAL A 1 191 ? 31.908 15.537 -15.614 1.00 29.92 191 VAL A O 1
ATOM 1521 N N . GLY A 1 192 ? 30.776 16.937 -14.283 1.00 26.00 192 GLY A N 1
ATOM 1522 C CA . GLY A 1 192 ? 31.507 18.167 -14.596 1.00 26.00 192 GLY A CA 1
ATOM 1523 C C . GLY A 1 192 ? 32.984 18.148 -14.201 1.00 26.00 192 GLY A C 1
ATOM 1524 O O . GLY A 1 192 ? 33.745 18.981 -14.680 1.00 26.00 192 GLY A O 1
ATOM 1525 N N . THR A 1 193 ? 33.426 17.171 -13.408 1.00 27.08 193 THR A N 1
ATOM 1526 C CA . THR A 1 193 ? 34.851 16.918 -13.149 1.00 27.08 193 THR A CA 1
ATOM 1527 C C . THR A 1 193 ? 35.540 16.081 -14.236 1.00 27.08 193 THR A C 1
ATOM 1529 O O . THR A 1 193 ? 36.747 15.876 -14.145 1.00 27.08 193 THR A O 1
ATOM 1532 N N . ILE A 1 194 ? 34.820 15.587 -15.256 1.00 30.70 194 ILE A N 1
ATOM 1533 C CA . ILE A 1 194 ? 35.390 14.746 -16.331 1.00 30.70 194 ILE A CA 1
ATOM 1534 C C . ILE A 1 194 ? 35.306 15.388 -17.728 1.00 30.70 194 ILE A C 1
ATOM 1536 O O . ILE A 1 194 ? 35.915 14.880 -18.666 1.00 30.70 194 ILE A O 1
ATOM 1540 N N . SER A 1 195 ? 34.668 16.545 -17.910 1.00 27.53 195 SER A N 1
ATOM 1541 C CA . SER A 1 195 ? 34.720 17.209 -19.219 1.00 27.53 195 SER A CA 1
ATOM 1542 C C . SER A 1 195 ? 34.544 18.720 -19.135 1.00 27.53 195 SER A C 1
ATOM 1544 O O . SER A 1 195 ? 33.469 19.256 -19.404 1.00 27.53 195 SER A O 1
ATOM 1546 N N . GLU A 1 196 ? 35.645 19.421 -18.864 1.00 30.06 196 GLU A N 1
ATOM 1547 C CA . GLU A 1 196 ? 35.955 20.607 -19.662 1.00 30.06 196 GLU A CA 1
ATOM 1548 C C . GLU A 1 196 ? 35.909 20.180 -21.136 1.00 30.06 196 GLU A C 1
ATOM 1550 O O . GLU A 1 196 ? 36.828 19.514 -21.586 1.00 30.06 196 GLU A O 1
ATOM 1555 N N . ILE A 1 197 ? 34.821 20.467 -21.857 1.00 27.69 197 ILE A N 1
ATOM 1556 C CA . ILE A 1 197 ? 34.795 20.698 -23.311 1.00 27.69 197 ILE A CA 1
ATOM 1557 C C . ILE A 1 197 ? 33.451 21.363 -23.668 1.00 27.69 197 ILE A C 1
ATOM 1559 O O . ILE A 1 197 ? 32.370 20.799 -23.513 1.00 27.69 197 ILE A O 1
ATOM 1563 N N . SER A 1 198 ? 33.597 22.584 -24.181 1.00 25.62 198 SER A N 1
ATOM 1564 C CA . SER A 1 198 ? 32.707 23.373 -25.040 1.00 25.62 198 SER A CA 1
ATOM 1565 C C . SER A 1 198 ? 31.327 23.800 -24.527 1.00 25.62 198 SER A C 1
ATOM 1567 O O . SER A 1 198 ? 30.316 23.113 -24.655 1.00 25.62 198 SER A O 1
ATOM 1569 N N . GLU A 1 199 ? 31.303 25.064 -24.111 1.00 33.72 199 GLU A N 1
ATOM 1570 C CA . GLU A 1 199 ? 30.254 26.042 -24.386 1.00 33.72 199 GLU A CA 1
ATOM 1571 C C . GLU A 1 199 ? 29.560 25.813 -25.745 1.00 33.72 199 GLU A C 1
ATOM 1573 O O . GLU A 1 199 ? 30.163 25.983 -26.802 1.00 33.72 199 GLU A O 1
ATOM 1578 N N . SER A 1 200 ? 28.278 25.442 -25.737 1.00 27.58 200 SER A N 1
ATOM 1579 C CA . SER A 1 200 ? 27.227 26.028 -26.592 1.00 27.58 200 SER A CA 1
ATOM 1580 C C . SER A 1 200 ? 25.924 25.222 -26.508 1.00 27.58 200 SER A C 1
ATOM 1582 O O . SER A 1 200 ? 25.817 24.089 -26.956 1.00 27.58 200 SER A O 1
ATOM 1584 N N . GLY A 1 201 ? 24.895 25.856 -25.942 1.00 31.17 201 GLY A N 1
ATOM 1585 C CA . GLY A 1 201 ? 23.491 25.666 -26.320 1.00 31.17 201 GLY A CA 1
ATOM 1586 C C . GLY A 1 201 ? 22.917 24.245 -26.359 1.00 31.17 201 GLY A C 1
ATOM 1587 O O . GLY A 1 201 ? 22.621 23.743 -27.436 1.00 31.17 201 GLY A O 1
ATOM 1588 N N . ILE A 1 202 ? 22.569 23.663 -25.205 1.00 30.16 202 ILE A N 1
ATOM 1589 C CA . ILE A 1 202 ? 21.639 22.517 -25.152 1.00 30.16 202 ILE A CA 1
ATOM 1590 C C . ILE A 1 202 ? 20.556 22.758 -24.089 1.00 30.16 202 ILE A C 1
ATOM 1592 O O . ILE A 1 202 ? 20.486 22.103 -23.057 1.00 30.16 202 ILE A O 1
ATOM 1596 N N . THR A 1 203 ? 19.666 23.717 -24.348 1.00 27.20 203 THR A N 1
ATOM 1597 C CA . THR A 1 203 ? 18.326 23.789 -23.719 1.00 27.20 203 THR A CA 1
ATOM 1598 C C . THR A 1 203 ? 17.207 23.368 -24.678 1.00 27.20 203 THR A C 1
ATOM 1600 O O . THR A 1 203 ? 16.027 23.473 -24.355 1.00 27.20 203 THR A O 1
ATOM 1603 N N . LYS A 1 204 ? 17.549 22.819 -25.850 1.00 26.94 204 LYS A N 1
ATOM 1604 C CA . LYS A 1 204 ? 16.603 22.216 -26.800 1.00 26.94 204 LYS A CA 1
ATOM 1605 C C . LYS A 1 204 ? 16.924 20.732 -26.947 1.00 26.94 204 LYS A C 1
ATOM 1607 O O . LYS A 1 204 ? 17.774 20.376 -27.749 1.00 26.94 204 LYS A O 1
ATOM 1612 N N . GLY A 1 205 ? 16.272 19.865 -26.174 1.00 24.70 205 GLY A N 1
ATOM 1613 C CA . GLY A 1 205 ? 16.471 18.423 -26.364 1.00 24.70 205 GLY A CA 1
ATOM 1614 C C . GLY A 1 205 ? 15.923 17.476 -25.304 1.00 24.70 205 GLY A C 1
ATOM 1615 O O . GLY A 1 205 ? 15.970 16.272 -25.525 1.00 24.70 205 GLY A O 1
ATOM 1616 N N . ILE A 1 206 ? 15.373 17.959 -24.184 1.00 28.06 206 ILE A N 1
ATOM 1617 C CA . ILE A 1 206 ? 14.734 17.068 -23.205 1.00 28.06 206 ILE A CA 1
ATOM 1618 C C . ILE A 1 206 ? 13.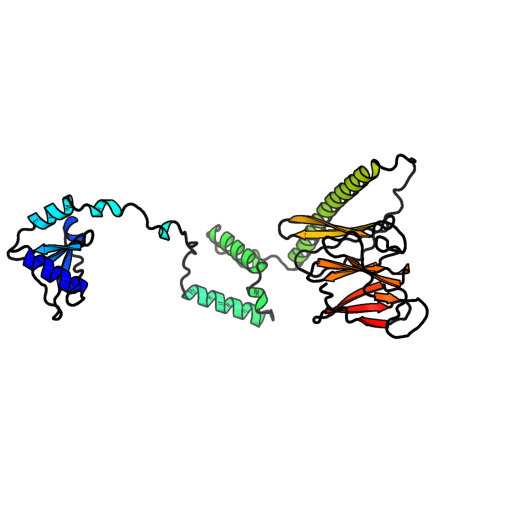374 16.626 -23.770 1.00 28.06 206 ILE A C 1
ATOM 1620 O O . ILE A 1 206 ? 12.349 17.262 -23.531 1.00 28.06 206 ILE A O 1
ATOM 1624 N N . GLN A 1 207 ? 13.355 15.554 -24.566 1.00 25.52 207 GLN A N 1
ATOM 1625 C CA . GLN A 1 207 ? 12.127 14.809 -24.832 1.00 25.52 207 GLN A CA 1
ATOM 1626 C C . GLN A 1 207 ? 11.808 13.963 -23.594 1.00 25.52 207 GLN A C 1
ATOM 1628 O O . GLN A 1 207 ? 12.380 12.898 -23.389 1.00 25.52 207 GLN A O 1
ATOM 1633 N N . GLU A 1 208 ? 10.887 14.448 -22.759 1.00 31.47 208 GLU A N 1
ATOM 1634 C CA . GLU A 1 208 ? 10.286 13.667 -21.675 1.00 31.47 208 GLU A CA 1
ATOM 1635 C C . GLU A 1 208 ? 9.570 12.429 -22.250 1.00 31.47 208 GLU A C 1
ATOM 1637 O O . GLU A 1 208 ? 8.458 12.517 -22.778 1.00 31.47 208 GLU A O 1
ATOM 1642 N N . THR A 1 209 ? 10.165 11.243 -22.135 1.00 32.97 209 THR A N 1
ATOM 1643 C CA . THR A 1 209 ? 9.443 9.991 -22.389 1.00 32.97 209 THR A CA 1
ATOM 1644 C C . THR A 1 209 ? 8.600 9.620 -21.170 1.00 32.97 209 THR A C 1
ATOM 1646 O O . THR A 1 209 ? 9.102 9.121 -20.170 1.00 32.97 209 THR A O 1
ATOM 1649 N N . ARG A 1 210 ? 7.285 9.861 -21.273 1.00 35.44 210 ARG A N 1
ATOM 1650 C CA . ARG A 1 210 ? 6.227 9.527 -20.295 1.00 35.44 210 ARG A CA 1
ATOM 1651 C C . ARG A 1 210 ? 5.977 8.013 -20.147 1.00 35.44 210 ARG A C 1
ATOM 1653 O O . ARG A 1 210 ? 4.868 7.556 -20.416 1.00 35.44 210 ARG A O 1
ATOM 1660 N N . ARG A 1 211 ? 6.974 7.203 -19.799 1.00 43.38 211 ARG A N 1
ATOM 1661 C CA . ARG A 1 211 ? 6.774 5.757 -19.596 1.00 43.38 211 ARG A CA 1
ATOM 1662 C C . ARG A 1 211 ? 7.518 5.333 -18.335 1.00 43.38 211 ARG A C 1
ATOM 1664 O O . ARG A 1 211 ? 8.735 5.262 -18.342 1.00 43.38 211 ARG A O 1
ATOM 1671 N N . GLY A 1 212 ? 6.785 5.164 -17.240 1.00 39.31 212 GLY A N 1
ATOM 1672 C CA . GLY A 1 212 ? 7.303 4.668 -15.967 1.00 39.31 212 GLY A CA 1
ATOM 1673 C C . GLY A 1 212 ? 6.498 3.441 -15.571 1.00 39.31 212 GLY A C 1
ATOM 1674 O O . GLY A 1 212 ? 5.270 3.475 -15.655 1.00 39.31 212 GLY A O 1
ATOM 1675 N N . ALA A 1 213 ? 7.184 2.371 -15.188 1.00 40.12 213 ALA A N 1
ATOM 1676 C CA . ALA A 1 213 ? 6.556 1.186 -14.629 1.00 40.12 213 ALA A CA 1
ATOM 1677 C C . ALA A 1 213 ? 6.659 1.216 -13.102 1.00 40.12 213 ALA A C 1
ATOM 1679 O O . ALA A 1 213 ? 7.652 1.669 -12.533 1.00 40.12 213 ALA A O 1
ATOM 1680 N N . VAL A 1 214 ? 5.608 0.723 -12.458 1.00 42.16 214 VAL A N 1
ATOM 1681 C CA . VAL A 1 214 ? 5.500 0.476 -11.018 1.00 42.16 214 VAL A CA 1
ATOM 1682 C C . VAL A 1 214 ? 5.042 -0.970 -10.873 1.00 42.16 214 VAL A C 1
ATOM 1684 O O . VAL A 1 214 ? 4.226 -1.393 -11.689 1.00 42.16 214 VAL A O 1
ATOM 1687 N N . ILE A 1 215 ? 5.544 -1.693 -9.864 1.00 41.41 215 ILE A N 1
ATOM 1688 C CA . ILE A 1 215 ? 4.800 -2.580 -8.938 1.00 41.41 215 ILE A CA 1
ATOM 1689 C C . ILE A 1 215 ? 5.811 -3.242 -7.978 1.00 41.41 215 ILE A C 1
ATOM 1691 O O . ILE A 1 215 ? 6.794 -3.827 -8.417 1.00 41.41 215 ILE A O 1
ATOM 1695 N N . GLY A 1 216 ? 5.522 -3.155 -6.674 1.00 34.25 216 GLY A N 1
ATOM 1696 C CA . GLY A 1 216 ? 6.298 -3.705 -5.554 1.00 34.25 216 GLY A CA 1
ATOM 1697 C C . GLY A 1 216 ? 6.565 -2.621 -4.506 1.00 34.25 216 GLY A C 1
ATOM 1698 O O . GLY A 1 216 ? 6.990 -1.532 -4.876 1.00 34.25 216 GLY A O 1
ATOM 1699 N N . GLU A 1 217 ? 6.228 -2.880 -3.240 1.00 38.62 217 GLU A N 1
ATOM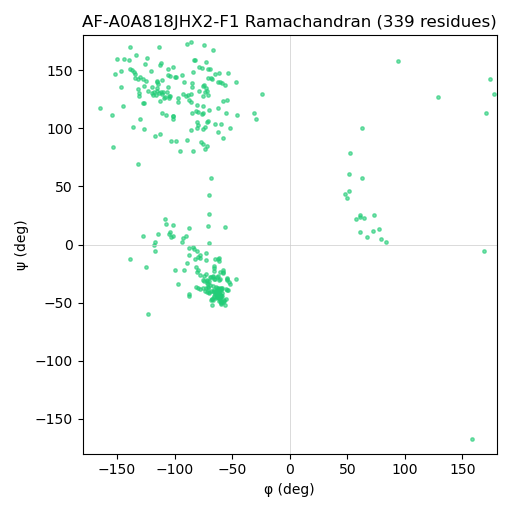 1700 C CA . GLU A 1 217 ? 6.252 -1.950 -2.093 1.00 38.62 217 GLU A CA 1
ATOM 1701 C C . GLU A 1 217 ? 7.321 -0.836 -2.192 1.00 38.62 217 GLU A C 1
ATOM 1703 O O . GLU A 1 217 ? 8.517 -1.082 -2.071 1.00 38.62 217 GLU A O 1
ATOM 1708 N N . GLY A 1 218 ? 6.897 0.412 -2.437 1.00 43.16 218 GLY A N 1
ATOM 1709 C CA . GLY A 1 218 ? 7.796 1.575 -2.393 1.00 43.16 218 GLY A CA 1
ATOM 1710 C C . GLY A 1 218 ? 8.793 1.729 -3.557 1.00 43.16 218 GLY A C 1
ATOM 1711 O O . GLY A 1 218 ? 9.839 2.359 -3.400 1.00 43.16 218 GLY A O 1
ATOM 1712 N N . LEU A 1 219 ? 8.532 1.187 -4.750 1.00 46.94 219 LEU A N 1
ATOM 1713 C CA . LEU A 1 219 ? 9.446 1.383 -5.883 1.00 46.94 219 LEU A CA 1
ATOM 1714 C C . LEU A 1 219 ? 8.857 2.277 -6.991 1.00 46.94 219 LEU A C 1
ATOM 1716 O O . LEU A 1 219 ? 7.926 1.888 -7.694 1.00 46.94 219 LEU A O 1
ATOM 1720 N N . LEU A 1 220 ? 9.440 3.468 -7.188 1.00 47.19 220 LEU A N 1
ATOM 1721 C CA . LEU A 1 220 ? 9.221 4.319 -8.367 1.00 47.19 220 LEU A CA 1
ATOM 1722 C C . LEU A 1 220 ? 10.515 4.387 -9.188 1.00 47.19 220 LEU A C 1
ATOM 1724 O O . LEU A 1 220 ? 11.378 5.224 -8.935 1.00 47.19 220 LEU A O 1
ATOM 1728 N N . SER A 1 221 ? 10.634 3.529 -10.201 1.00 46.50 221 SER A N 1
ATOM 1729 C CA . SER A 1 221 ? 11.745 3.579 -11.155 1.00 46.50 221 SER A CA 1
ATOM 1730 C C . SER A 1 221 ? 11.502 4.671 -12.203 1.00 46.50 221 SER A C 1
ATOM 1732 O O . SER A 1 221 ? 10.564 4.588 -12.996 1.00 46.50 221 SER A O 1
ATOM 173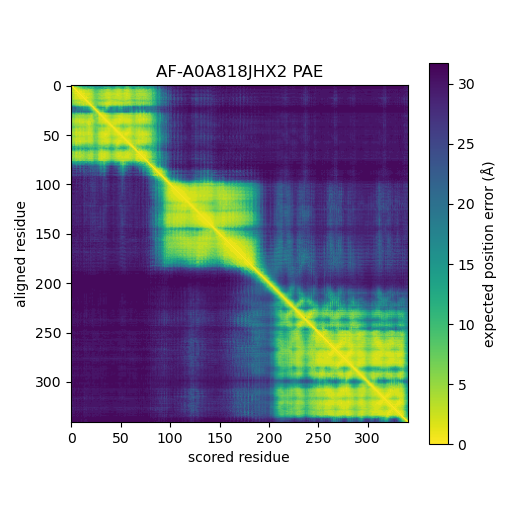4 N N . ILE A 1 222 ? 12.335 5.713 -12.211 1.00 49.53 222 ILE A N 1
ATOM 1735 C CA . ILE A 1 222 ? 12.242 6.824 -13.170 1.00 49.53 222 ILE A CA 1
ATOM 1736 C C . ILE A 1 222 ? 13.224 6.582 -14.316 1.00 49.53 222 ILE A C 1
ATOM 1738 O O . ILE A 1 222 ? 14.421 6.477 -14.090 1.00 49.53 222 ILE A O 1
ATOM 1742 N N . LEU A 1 223 ? 12.728 6.536 -15.554 1.00 49.81 223 LEU A N 1
ATOM 1743 C CA . LEU A 1 223 ? 13.564 6.460 -16.751 1.00 49.81 223 LEU A CA 1
ATOM 1744 C C . LEU A 1 223 ? 14.071 7.854 -17.136 1.00 49.81 223 LEU A C 1
ATOM 1746 O O . LEU A 1 223 ? 13.283 8.708 -17.547 1.00 49.81 223 LEU A O 1
ATOM 1750 N N . PHE A 1 224 ? 15.384 8.074 -17.073 1.00 49.81 224 PHE A N 1
ATOM 1751 C CA . PHE A 1 224 ? 16.022 9.237 -17.689 1.00 49.81 224 PHE A CA 1
ATOM 1752 C C . PHE A 1 224 ? 16.669 8.820 -19.006 1.00 49.81 224 PHE A C 1
ATOM 1754 O O . PHE A 1 224 ? 17.658 8.102 -19.015 1.00 49.81 224 PHE A O 1
ATOM 1761 N N . TYR A 1 225 ? 16.116 9.268 -20.134 1.00 45.56 225 TYR A N 1
ATOM 1762 C CA . TYR A 1 225 ? 16.752 9.088 -21.437 1.00 45.56 225 TYR A CA 1
ATOM 1763 C C . TYR A 1 225 ? 17.487 10.373 -21.818 1.00 45.56 225 TYR A C 1
ATOM 1765 O O . TYR A 1 225 ? 16.929 11.269 -22.446 1.00 45.56 225 TYR A O 1
ATOM 1773 N N . SER A 1 226 ? 18.748 10.474 -21.410 1.00 44.78 226 SER A N 1
ATOM 1774 C CA . SER A 1 226 ? 19.695 11.415 -22.005 1.00 44.78 226 SER A CA 1
ATOM 1775 C C . SER A 1 226 ? 21.072 10.754 -22.016 1.00 44.78 226 SER A C 1
ATOM 1777 O O . SER A 1 226 ? 21.570 10.348 -20.971 1.00 44.78 226 SER A O 1
ATOM 1779 N N . PHE A 1 227 ? 21.649 10.576 -23.208 1.00 49.44 227 PHE A N 1
ATOM 1780 C CA . PHE A 1 227 ? 22.983 9.990 -23.437 1.00 49.44 227 PHE A CA 1
ATOM 1781 C C . PHE A 1 227 ? 23.188 8.507 -23.044 1.00 49.44 227 PHE A C 1
ATOM 1783 O O . PHE A 1 227 ? 24.318 8.062 -22.862 1.00 49.44 227 PHE A O 1
ATOM 1790 N N . GLY A 1 228 ? 22.118 7.706 -22.971 1.00 50.50 228 GLY A N 1
ATOM 1791 C CA . GLY A 1 228 ? 22.223 6.246 -22.806 1.00 50.50 228 GLY A CA 1
ATOM 1792 C C . GLY A 1 228 ? 22.545 5.770 -21.386 1.00 50.50 228 GLY A C 1
ATOM 1793 O O . GLY A 1 228 ? 22.901 4.611 -21.204 1.00 50.50 228 GLY A O 1
ATOM 1794 N N . ILE A 1 229 ? 22.430 6.641 -20.382 1.00 55.97 229 ILE A N 1
ATOM 1795 C CA . ILE A 1 229 ? 22.566 6.278 -18.967 1.00 55.97 229 ILE A CA 1
ATOM 1796 C C . ILE A 1 229 ? 21.183 5.948 -18.409 1.00 55.97 229 ILE A C 1
ATOM 1798 O O . ILE A 1 229 ? 20.256 6.739 -18.556 1.00 55.97 229 ILE A O 1
ATOM 1802 N N . PHE A 1 230 ? 21.053 4.801 -17.748 1.00 63.03 230 PHE A N 1
ATOM 1803 C CA . PHE A 1 230 ? 19.839 4.384 -17.061 1.00 63.03 230 PHE A CA 1
ATOM 1804 C C . PHE A 1 230 ? 20.073 4.445 -15.554 1.00 63.03 230 PHE A C 1
ATOM 1806 O O . PHE A 1 230 ? 20.998 3.832 -15.036 1.00 63.03 230 PHE A O 1
ATOM 1813 N N . VAL A 1 231 ? 19.218 5.153 -14.824 1.00 61.19 231 VAL A N 1
ATOM 1814 C CA . VAL A 1 231 ? 19.266 5.156 -13.358 1.00 61.19 231 VAL A CA 1
ATOM 1815 C C . VAL A 1 231 ? 17.886 4.811 -12.842 1.00 61.19 231 VAL A C 1
ATOM 1817 O O . VAL A 1 231 ? 16.927 5.498 -13.175 1.00 61.19 231 VAL A O 1
ATOM 1820 N N . ALA A 1 232 ? 17.776 3.750 -12.048 1.00 61.72 232 ALA A N 1
ATOM 1821 C CA . ALA A 1 232 ? 16.553 3.453 -11.321 1.00 61.72 232 ALA A CA 1
ATOM 1822 C C . ALA A 1 232 ? 16.639 4.067 -9.920 1.00 61.72 232 ALA A C 1
ATOM 1824 O O . ALA A 1 232 ? 17.704 4.128 -9.310 1.00 61.72 232 ALA A O 1
ATOM 1825 N N . TYR A 1 233 ? 15.503 4.524 -9.404 1.00 62.72 233 TYR A N 1
ATOM 1826 C CA . TYR A 1 233 ? 15.391 5.045 -8.046 1.00 62.72 233 TYR A CA 1
ATOM 1827 C C . TYR A 1 233 ? 14.362 4.219 -7.273 1.00 62.72 233 TYR A C 1
ATOM 1829 O O . TYR A 1 233 ? 13.412 3.681 -7.847 1.00 62.72 233 TYR A O 1
ATOM 1837 N N . ARG A 1 234 ? 14.568 4.100 -5.964 1.00 59.00 234 ARG A N 1
ATOM 1838 C CA . ARG A 1 234 ? 13.634 3.502 -5.008 1.00 59.00 234 ARG A CA 1
ATOM 1839 C C . ARG A 1 234 ? 13.164 4.565 -4.030 1.00 59.00 234 ARG A C 1
ATOM 1841 O O . ARG A 1 234 ? 13.975 5.379 -3.600 1.00 59.00 234 ARG A O 1
ATOM 1848 N N . TYR A 1 235 ? 11.885 4.522 -3.666 1.00 57.72 235 TYR A N 1
ATOM 1849 C CA . TYR A 1 235 ? 11.237 5.505 -2.801 1.00 57.72 235 TYR A CA 1
ATOM 1850 C C . TYR A 1 235 ? 10.547 4.820 -1.624 1.00 57.72 235 TYR A C 1
ATOM 1852 O O . TYR A 1 235 ? 9.421 4.343 -1.725 1.00 57.72 235 TYR A O 1
ATOM 1860 N N . TYR A 1 236 ? 11.202 4.814 -0.474 1.00 56.59 236 TYR A N 1
ATOM 1861 C CA . TYR A 1 236 ? 10.633 4.219 0.728 1.00 56.59 236 TYR A CA 1
ATOM 1862 C C . TYR A 1 236 ? 9.474 5.065 1.279 1.00 56.59 236 TYR A C 1
ATOM 1864 O O . TYR A 1 236 ? 9.490 6.292 1.174 1.00 56.59 236 TYR A O 1
ATOM 1872 N N . GLU A 1 237 ? 8.501 4.433 1.948 1.00 51.56 237 GLU A N 1
ATOM 1873 C CA . GLU A 1 237 ? 7.407 5.135 2.655 1.00 51.56 237 GLU A CA 1
ATOM 1874 C C . GLU A 1 237 ? 7.927 6.104 3.733 1.00 51.56 237 GLU A C 1
ATOM 1876 O O . GLU A 1 237 ? 7.269 7.081 4.081 1.00 51.56 237 GLU A O 1
ATOM 1881 N N . THR A 1 238 ? 9.154 5.879 4.211 1.00 58.12 238 THR A N 1
ATOM 1882 C CA . THR A 1 238 ? 9.894 6.754 5.131 1.00 58.12 238 THR A CA 1
ATOM 1883 C C . THR A 1 238 ? 10.410 8.045 4.481 1.00 58.12 238 THR A C 1
ATOM 1885 O O . THR A 1 238 ? 10.954 8.900 5.177 1.00 58.12 238 THR A O 1
ATOM 1888 N N . GLY A 1 239 ? 10.277 8.193 3.158 1.00 54.28 239 GLY A N 1
ATOM 1889 C CA . GLY A 1 239 ? 10.811 9.313 2.379 1.00 54.28 239 GLY A CA 1
ATOM 1890 C C . GLY A 1 239 ? 12.281 9.162 1.969 1.00 54.28 239 GLY A C 1
ATOM 1891 O O . GLY A 1 239 ? 12.825 10.062 1.333 1.00 54.28 239 GLY A O 1
ATOM 1892 N N . ALA A 1 240 ? 12.934 8.044 2.306 1.00 53.12 240 ALA A N 1
ATOM 1893 C CA . ALA A 1 240 ? 14.290 7.751 1.850 1.00 53.12 240 ALA A CA 1
ATOM 1894 C C . ALA A 1 240 ? 14.313 7.414 0.348 1.00 53.12 240 ALA A C 1
ATOM 1896 O O . ALA A 1 240 ? 13.405 6.753 -0.163 1.00 53.12 240 ALA A O 1
ATOM 1897 N N . ILE A 1 241 ? 15.372 7.843 -0.343 1.00 59.44 241 ILE A N 1
ATOM 1898 C CA . ILE A 1 241 ? 15.599 7.560 -1.764 1.00 59.44 241 ILE A CA 1
ATOM 1899 C C . ILE A 1 241 ? 16.897 6.768 -1.901 1.00 59.44 241 ILE A C 1
ATOM 1901 O O . ILE A 1 241 ? 17.935 7.185 -1.393 1.00 59.44 241 ILE A O 1
ATOM 1905 N N . GLU A 1 242 ? 16.843 5.640 -2.602 1.00 62.66 242 GLU A N 1
ATOM 1906 C CA . GLU A 1 242 ? 18.017 4.817 -2.910 1.00 62.66 242 GLU A CA 1
ATOM 1907 C C . GLU A 1 242 ? 18.210 4.746 -4.428 1.00 62.66 242 GLU A C 1
ATOM 1909 O O . GLU A 1 242 ? 17.262 4.513 -5.181 1.00 62.66 242 GLU A O 1
ATOM 1914 N N . ARG A 1 243 ? 19.444 4.987 -4.881 1.00 65.06 243 ARG A N 1
ATOM 1915 C CA . ARG A 1 243 ? 19.834 4.925 -6.292 1.00 65.06 243 ARG A CA 1
ATOM 1916 C C . ARG A 1 243 ? 20.257 3.502 -6.644 1.00 65.06 243 ARG A C 1
ATOM 1918 O O . ARG A 1 243 ? 21.136 2.948 -5.996 1.00 65.06 243 ARG A O 1
ATOM 1925 N N . ILE A 1 244 ? 19.681 2.965 -7.712 1.00 63.22 244 ILE A N 1
ATOM 1926 C CA . ILE A 1 244 ? 20.078 1.705 -8.335 1.00 63.22 244 ILE A CA 1
ATOM 1927 C C . ILE A 1 244 ? 20.768 2.065 -9.653 1.00 63.22 244 ILE A C 1
ATOM 1929 O O . ILE A 1 244 ? 20.143 2.583 -10.586 1.00 63.22 244 ILE A O 1
ATOM 1933 N N . ASP A 1 245 ? 22.078 1.831 -9.710 1.00 63.94 245 ASP A N 1
ATOM 1934 C CA . ASP A 1 245 ? 22.859 2.016 -10.929 1.00 63.94 245 ASP A CA 1
ATOM 1935 C C . ASP A 1 245 ? 22.476 0.937 -11.948 1.00 63.94 245 ASP A C 1
ATOM 1937 O O . ASP A 1 245 ? 22.713 -0.251 -11.743 1.00 63.94 245 ASP A O 1
ATOM 1941 N N . VAL A 1 246 ? 21.899 1.361 -13.066 1.00 61.97 246 VAL A N 1
ATOM 1942 C CA . VAL A 1 246 ? 21.638 0.514 -14.234 1.00 61.97 246 VAL A CA 1
ATOM 1943 C C . VAL A 1 246 ? 22.522 1.043 -15.376 1.00 61.97 246 VAL A C 1
ATOM 1945 O O . VAL A 1 246 ? 23.197 2.058 -15.216 1.00 61.97 246 VAL A O 1
ATOM 1948 N N . ALA A 1 247 ? 22.608 0.312 -16.490 1.00 62.03 247 ALA A N 1
ATOM 1949 C CA . ALA A 1 247 ? 23.505 0.551 -17.630 1.00 62.03 247 ALA A CA 1
ATOM 1950 C C . ALA A 1 247 ? 24.016 2.000 -17.829 1.00 62.03 247 ALA A C 1
ATOM 1952 O O . ALA A 1 247 ? 23.238 2.950 -17.940 1.00 62.03 247 ALA A O 1
ATOM 1953 N N . GLY A 1 248 ? 25.335 2.146 -17.974 1.00 57.72 248 GLY A N 1
ATOM 1954 C CA . GLY A 1 248 ? 26.008 3.393 -18.319 1.00 57.72 248 GLY A CA 1
ATOM 1955 C C . GLY A 1 248 ? 26.397 3.441 -19.798 1.00 57.72 248 GLY A C 1
ATOM 1956 O O . GLY A 1 248 ? 27.352 2.791 -20.219 1.00 57.72 248 GLY A O 1
ATOM 1957 N N . GLY A 1 249 ? 25.702 4.270 -20.574 1.00 65.69 249 GLY A N 1
ATOM 1958 C CA . GLY A 1 249 ? 26.077 4.626 -21.941 1.00 65.69 249 GLY A CA 1
ATOM 1959 C C . GLY A 1 249 ? 25.422 3.776 -23.034 1.00 65.69 249 GLY A C 1
ATOM 1960 O O . GLY A 1 249 ? 24.966 2.649 -22.824 1.00 65.69 249 GLY A O 1
ATOM 1961 N N . GLN A 1 250 ? 25.385 4.352 -24.238 1.00 72.62 250 GLN A N 1
ATOM 1962 C CA . GLN A 1 250 ? 24.825 3.710 -25.422 1.00 72.62 250 GLN A CA 1
ATOM 1963 C C . GLN A 1 250 ? 25.756 2.611 -25.952 1.00 72.62 250 GLN A C 1
ATOM 1965 O O . GLN A 1 250 ? 26.947 2.847 -26.149 1.00 72.62 250 GLN A O 1
ATOM 1970 N N . GLY A 1 251 ? 25.213 1.424 -26.220 1.00 76.88 251 GLY A N 1
ATOM 1971 C CA . GLY A 1 251 ? 25.966 0.315 -26.809 1.00 76.88 251 GLY A CA 1
ATOM 1972 C C . GLY A 1 251 ? 25.335 -1.046 -26.537 1.00 76.88 251 GLY A C 1
ATOM 1973 O O . GLY A 1 251 ? 24.189 -1.132 -26.099 1.00 76.88 251 GLY A O 1
ATOM 1974 N N . ASN A 1 252 ? 26.083 -2.114 -26.808 1.00 80.62 252 ASN A N 1
ATOM 1975 C CA . ASN A 1 252 ? 25.628 -3.505 -26.710 1.00 80.62 252 ASN A CA 1
ATOM 1976 C C . ASN A 1 252 ? 26.391 -4.328 -25.653 1.00 80.62 252 ASN A C 1
ATOM 1978 O O . ASN A 1 252 ? 26.107 -5.513 -25.478 1.00 80.62 252 ASN A O 1
ATOM 1982 N N . ALA A 1 253 ? 27.327 -3.730 -24.911 1.00 83.06 253 ALA A N 1
ATOM 1983 C CA . ALA A 1 253 ? 27.981 -4.400 -23.789 1.00 83.06 253 ALA A CA 1
ATOM 1984 C C . ALA A 1 253 ? 26.993 -4.681 -22.636 1.00 83.06 253 ALA A C 1
ATOM 1986 O O . ALA A 1 253 ? 25.891 -4.133 -22.588 1.00 83.06 253 ALA A O 1
ATOM 1987 N N . LEU A 1 254 ? 27.393 -5.518 -21.672 1.00 80.56 254 LEU A N 1
ATOM 1988 C CA . LEU A 1 254 ? 26.563 -5.888 -20.509 1.00 80.56 254 LEU A CA 1
ATOM 1989 C C . LEU A 1 254 ? 26.276 -4.723 -19.547 1.00 80.56 254 LEU A C 1
ATOM 1991 O O . LEU A 1 254 ? 25.342 -4.780 -18.752 1.00 80.56 254 LEU A O 1
ATOM 1995 N N . ALA A 1 255 ? 27.073 -3.659 -19.624 1.00 73.38 255 ALA A N 1
ATOM 1996 C CA . ALA A 1 255 ? 26.866 -2.422 -18.879 1.00 73.38 255 ALA A CA 1
ATOM 1997 C C . ALA A 1 255 ? 26.245 -1.304 -19.738 1.00 73.38 255 ALA A C 1
ATOM 1999 O O . ALA A 1 255 ? 26.162 -0.177 -19.271 1.00 73.38 255 ALA A O 1
ATOM 2000 N N . GLN A 1 256 ? 25.832 -1.589 -20.978 1.00 78.50 256 GLN A N 1
ATOM 2001 C CA . GLN A 1 256 ? 25.316 -0.609 -21.941 1.00 78.50 256 GLN A CA 1
ATOM 2002 C C . GLN A 1 256 ? 23.920 -1.003 -22.438 1.00 78.50 256 GLN A C 1
ATOM 2004 O O . GLN A 1 256 ? 23.518 -2.162 -22.334 1.00 78.50 256 GLN A O 1
ATOM 2009 N N . SER A 1 257 ? 23.176 -0.046 -22.992 1.00 75.88 257 SER A N 1
ATOM 2010 C CA . SER A 1 257 ? 21.877 -0.307 -23.632 1.00 75.88 257 SER A CA 1
ATOM 2011 C C . SER A 1 257 ? 21.655 0.586 -24.852 1.00 75.88 257 SER A C 1
ATOM 2013 O O . SER A 1 257 ? 22.296 1.626 -24.986 1.00 75.88 257 SER A O 1
ATOM 2015 N N . SER A 1 258 ? 20.755 0.201 -25.756 1.00 78.88 258 SER A N 1
ATOM 2016 C CA . SER A 1 258 ? 20.416 0.966 -26.955 1.00 78.88 258 SER A CA 1
ATOM 2017 C C . SER A 1 258 ? 18.899 1.127 -27.089 1.00 78.88 258 SER A C 1
ATOM 2019 O O . SER A 1 258 ? 18.155 0.196 -27.397 1.00 78.88 258 SER A O 1
ATOM 2021 N N . ARG A 1 259 ? 18.431 2.356 -26.842 1.00 77.00 259 ARG A N 1
ATOM 2022 C CA . ARG A 1 259 ? 17.007 2.734 -26.819 1.00 77.00 259 ARG A CA 1
ATOM 2023 C C . ARG A 1 259 ? 16.152 1.827 -25.912 1.00 77.00 259 ARG A C 1
ATOM 2025 O O . ARG A 1 259 ? 15.201 1.211 -26.390 1.00 77.00 259 ARG A O 1
ATOM 2032 N N . PRO A 1 260 ? 16.435 1.762 -24.598 1.00 77.44 260 PRO A N 1
ATOM 2033 C CA . PRO A 1 260 ? 15.572 1.046 -23.667 1.00 77.44 260 PRO A CA 1
ATOM 2034 C C . PRO A 1 260 ? 14.166 1.670 -23.619 1.00 77.44 260 PRO A C 1
ATOM 2036 O O . PRO A 1 260 ? 14.026 2.897 -23.648 1.00 77.44 260 PRO A O 1
ATOM 2039 N N . ARG A 1 261 ? 13.113 0.844 -23.560 1.00 76.19 261 ARG A N 1
ATOM 2040 C CA . ARG A 1 261 ? 11.711 1.321 -23.508 1.00 76.19 261 ARG A CA 1
ATOM 2041 C C . ARG A 1 261 ? 10.948 0.808 -22.298 1.00 76.19 261 ARG A C 1
ATOM 2043 O O . ARG A 1 261 ? 10.448 1.619 -21.525 1.00 76.19 261 ARG A O 1
ATOM 2050 N N . GLY A 1 262 ? 10.830 -0.508 -22.175 1.00 75.00 262 GLY A N 1
ATOM 2051 C CA . GLY A 1 262 ? 10.134 -1.164 -21.072 1.00 75.00 262 GLY A CA 1
ATOM 2052 C C . GLY A 1 262 ? 11.056 -1.324 -19.874 1.00 75.00 262 GLY A C 1
ATOM 2053 O O . GLY A 1 262 ? 12.223 -1.676 -20.046 1.00 75.00 262 GLY A O 1
ATOM 2054 N N . VAL A 1 263 ? 10.535 -1.091 -18.674 1.00 76.44 263 VAL A N 1
ATOM 2055 C CA . VAL A 1 263 ? 11.215 -1.386 -17.408 1.00 76.44 263 VAL A CA 1
ATOM 2056 C C . VAL A 1 263 ? 10.257 -2.140 -16.503 1.00 76.44 263 VAL A C 1
ATOM 2058 O O . VAL A 1 263 ? 9.067 -1.855 -16.495 1.00 76.44 263 VAL A O 1
ATOM 2061 N N . LEU A 1 264 ? 10.765 -3.102 -15.750 1.00 76.19 264 LEU A N 1
ATOM 2062 C CA . LEU A 1 264 ? 10.007 -3.878 -14.779 1.00 76.19 264 LEU A CA 1
ATOM 2063 C C . LEU A 1 264 ? 10.926 -4.215 -13.612 1.00 76.19 264 LEU A C 1
ATOM 2065 O O . LEU A 1 264 ? 12.124 -4.369 -13.815 1.00 76.19 264 LEU A O 1
ATOM 2069 N N . VAL A 1 265 ? 10.394 -4.340 -12.403 1.00 74.75 265 VAL A N 1
ATOM 2070 C CA . VAL A 1 265 ? 11.178 -4.773 -11.243 1.00 74.75 265 VAL A CA 1
ATOM 2071 C C . VAL A 1 265 ? 10.471 -5.949 -10.593 1.00 74.75 265 VAL A C 1
ATOM 2073 O O . VAL A 1 265 ? 9.243 -5.956 -10.513 1.00 74.75 265 VAL A O 1
ATOM 2076 N N . ASP A 1 266 ? 11.229 -6.974 -10.213 1.00 72.31 266 ASP A N 1
ATOM 2077 C CA . ASP A 1 266 ? 10.682 -8.124 -9.497 1.00 72.31 266 ASP A CA 1
ATOM 2078 C C . ASP A 1 266 ? 10.696 -7.924 -7.972 1.00 72.31 266 ASP A C 1
ATOM 2080 O O . ASP A 1 266 ? 11.256 -6.969 -7.439 1.00 72.31 266 ASP A O 1
ATOM 2084 N N . GLN A 1 267 ? 10.070 -8.855 -7.252 1.00 70.06 267 GLN A N 1
ATOM 2085 C CA . GLN A 1 267 ? 10.018 -8.865 -5.784 1.00 70.06 267 GLN A CA 1
ATOM 2086 C C . GLN A 1 267 ? 11.393 -8.998 -5.099 1.00 70.06 267 GLN A C 1
ATOM 2088 O O . GLN A 1 267 ? 11.486 -8.840 -3.886 1.00 70.06 267 GLN A O 1
ATOM 2093 N N . PHE A 1 268 ? 12.442 -9.336 -5.855 1.00 73.19 268 PHE A N 1
ATOM 2094 C CA . PHE A 1 268 ? 13.820 -9.438 -5.378 1.00 73.19 268 PHE A CA 1
ATOM 2095 C C . PHE A 1 268 ? 14.638 -8.203 -5.759 1.00 73.19 268 PHE A C 1
ATOM 2097 O O . PHE A 1 268 ? 15.867 -8.250 -5.742 1.00 73.19 268 PHE A O 1
ATOM 2104 N N . ASP A 1 269 ? 13.965 -7.110 -6.128 1.00 71.44 269 ASP A N 1
ATOM 2105 C CA . ASP A 1 269 ? 14.580 -5.853 -6.530 1.00 71.44 269 ASP A CA 1
ATOM 2106 C C . ASP A 1 269 ? 15.480 -5.954 -7.768 1.00 71.44 269 ASP A C 1
ATOM 2108 O O . ASP A 1 269 ? 16.370 -5.126 -7.980 1.00 71.44 269 ASP A O 1
ATOM 2112 N N . THR A 1 270 ? 15.254 -6.962 -8.608 1.00 77.81 270 THR A N 1
ATOM 2113 C CA . THR A 1 270 ? 15.958 -7.087 -9.880 1.00 77.81 270 THR A CA 1
ATOM 2114 C C . THR A 1 270 ? 15.226 -6.270 -10.936 1.00 77.81 270 THR A C 1
ATOM 2116 O O . THR A 1 270 ? 14.046 -6.489 -11.207 1.00 77.81 270 THR A O 1
ATOM 2119 N N . VAL A 1 271 ? 15.937 -5.327 -11.550 1.00 79.12 271 VAL A N 1
ATOM 2120 C CA . VAL A 1 271 ? 15.426 -4.453 -12.609 1.00 79.12 271 VAL A CA 1
ATOM 2121 C C . VAL A 1 271 ? 15.600 -5.139 -13.954 1.00 79.12 271 VAL A C 1
ATOM 2123 O O . VAL A 1 271 ? 16.718 -5.472 -14.324 1.00 79.12 271 VAL A O 1
ATOM 2126 N N . TYR A 1 272 ? 14.521 -5.294 -14.709 1.00 80.31 272 TYR A N 1
ATOM 2127 C CA . TYR A 1 272 ? 14.482 -5.791 -16.079 1.00 80.31 272 TYR A CA 1
ATOM 2128 C C . TYR A 1 272 ? 14.234 -4.629 -17.034 1.00 80.31 272 TYR A C 1
ATOM 2130 O O . TYR A 1 272 ? 13.363 -3.795 -16.792 1.00 80.31 272 TYR A O 1
ATOM 2138 N N . VAL A 1 273 ? 14.971 -4.584 -18.140 1.00 81.62 273 VAL A N 1
ATOM 2139 C CA . VAL A 1 273 ? 14.851 -3.537 -19.158 1.00 81.62 273 VAL A CA 1
ATOM 2140 C C . VAL A 1 273 ? 14.750 -4.168 -20.535 1.00 81.62 273 VAL A C 1
ATOM 2142 O O . VAL A 1 273 ? 15.572 -5.007 -20.905 1.00 81.62 273 VAL A O 1
ATOM 2145 N N . ALA A 1 274 ? 13.759 -3.734 -21.310 1.00 84.38 274 ALA A N 1
ATOM 2146 C CA . ALA A 1 274 ? 13.653 -4.053 -22.724 1.00 84.38 274 ALA A CA 1
ATOM 2147 C C . ALA A 1 274 ? 14.573 -3.118 -23.514 1.00 84.38 274 ALA A C 1
ATOM 2149 O O . ALA A 1 274 ? 14.276 -1.933 -23.681 1.00 84.38 274 ALA A O 1
ATOM 2150 N N . ASP A 1 275 ? 15.697 -3.661 -23.971 1.00 85.38 275 ASP A N 1
ATOM 2151 C CA . ASP A 1 275 ? 16.720 -2.984 -24.760 1.00 85.38 275 ASP A CA 1
ATOM 2152 C C . ASP A 1 275 ? 16.365 -3.130 -26.249 1.00 85.38 275 ASP A C 1
ATOM 2154 O O . ASP A 1 275 ? 16.686 -4.135 -26.892 1.00 85.38 275 ASP A O 1
ATOM 2158 N N . CYS A 1 276 ? 15.591 -2.167 -26.762 1.00 83.31 276 CYS A N 1
ATOM 2159 C CA . CYS A 1 276 ? 14.852 -2.320 -28.015 1.00 83.31 276 CYS A CA 1
ATOM 2160 C C . CYS A 1 276 ? 15.743 -2.495 -29.232 1.00 83.31 276 CYS A C 1
ATOM 2162 O O . CYS A 1 276 ? 15.474 -3.367 -30.052 1.00 83.31 276 CYS A O 1
ATOM 2164 N N . ASP A 1 277 ? 16.781 -1.670 -29.365 1.00 85.19 277 ASP A N 1
ATOM 2165 C CA . ASP A 1 277 ? 17.607 -1.680 -30.574 1.00 85.19 277 ASP A CA 1
ATOM 2166 C C . ASP A 1 277 ? 18.630 -2.818 -30.547 1.00 85.19 277 ASP A C 1
ATOM 2168 O O . ASP A 1 277 ? 19.038 -3.300 -31.602 1.00 85.19 277 ASP A O 1
ATOM 2172 N N . ASN A 1 278 ? 18.984 -3.308 -29.355 1.00 86.31 278 ASN A N 1
ATOM 2173 C CA . ASN A 1 278 ? 19.789 -4.520 -29.197 1.00 86.31 278 ASN A CA 1
ATOM 2174 C C . ASN A 1 278 ? 18.945 -5.802 -29.160 1.00 86.31 278 ASN A C 1
ATOM 2176 O O . ASN A 1 278 ? 19.512 -6.887 -29.076 1.00 86.31 278 ASN A O 1
ATOM 2180 N N . ASN A 1 279 ? 17.614 -5.687 -29.216 1.00 88.19 279 ASN A N 1
ATOM 2181 C CA . ASN A 1 279 ? 16.668 -6.803 -29.270 1.00 88.19 279 ASN A CA 1
ATOM 2182 C C . ASN A 1 279 ? 16.905 -7.829 -28.167 1.00 88.19 279 ASN A C 1
ATOM 2184 O O . ASN A 1 279 ? 16.940 -9.037 -28.381 1.00 88.19 279 ASN A O 1
ATOM 2188 N N . ARG A 1 280 ? 17.083 -7.324 -26.950 1.00 88.31 280 ARG A N 1
ATOM 2189 C CA . ARG A 1 280 ? 17.332 -8.145 -25.771 1.00 88.31 280 ARG A CA 1
ATOM 2190 C C . ARG A 1 280 ? 16.566 -7.612 -24.576 1.00 88.31 280 ARG A C 1
ATOM 2192 O O . ARG A 1 280 ? 16.180 -6.446 -24.530 1.00 88.31 280 ARG A O 1
ATOM 2199 N N . VAL A 1 281 ? 16.364 -8.476 -23.596 1.00 88.00 281 VAL A N 1
ATOM 2200 C CA . VAL A 1 281 ? 15.973 -8.072 -22.252 1.00 88.00 281 VAL A CA 1
ATOM 2201 C C . VAL A 1 281 ? 17.196 -8.213 -21.378 1.00 88.00 281 VAL A C 1
ATOM 2203 O O . VAL A 1 281 ? 17.840 -9.259 -21.364 1.00 88.00 281 VAL A O 1
ATOM 2206 N N . MET A 1 282 ? 17.514 -7.144 -20.668 1.00 86.00 282 MET A N 1
ATOM 2207 C CA . MET A 1 282 ? 18.604 -7.088 -19.709 1.00 86.00 282 MET A CA 1
ATOM 2208 C C . MET A 1 282 ? 18.035 -7.108 -18.295 1.00 86.00 282 MET A C 1
ATOM 2210 O O . MET A 1 282 ? 16.936 -6.597 -18.084 1.00 86.00 282 MET A O 1
ATOM 2214 N N . ARG A 1 283 ? 18.778 -7.645 -17.325 1.00 84.62 283 ARG A N 1
ATOM 2215 C CA . ARG A 1 283 ? 18.433 -7.522 -15.905 1.00 84.62 283 ARG A CA 1
ATOM 2216 C C . ARG A 1 283 ? 19.623 -7.144 -15.024 1.00 84.62 283 ARG A C 1
ATOM 2218 O O . ARG A 1 283 ? 20.736 -7.603 -15.284 1.00 84.62 283 ARG A O 1
ATOM 2225 N N . TRP A 1 284 ? 19.365 -6.383 -13.966 1.00 80.56 284 TRP A N 1
ATOM 2226 C CA . TRP A 1 284 ? 20.334 -5.946 -12.957 1.00 80.56 284 TRP A CA 1
ATOM 2227 C C . TRP A 1 284 ? 19.793 -6.220 -11.563 1.00 80.56 284 TRP A C 1
ATOM 2229 O O . TRP A 1 284 ? 18.683 -5.801 -11.242 1.00 80.56 284 TRP A O 1
ATOM 2239 N N . SER A 1 285 ? 20.576 -6.897 -10.732 1.00 77.38 285 SER A N 1
ATOM 2240 C CA . SER A 1 285 ? 20.263 -7.058 -9.312 1.00 77.38 285 SER A CA 1
ATOM 2241 C C . SER A 1 285 ? 20.724 -5.826 -8.529 1.00 77.38 285 SER A C 1
ATOM 2243 O O . SER A 1 285 ? 21.612 -5.100 -8.985 1.00 77.38 285 SER A O 1
ATOM 2245 N N . LYS A 1 286 ? 20.134 -5.618 -7.343 1.00 67.00 286 LYS A N 1
ATOM 2246 C CA . LYS A 1 286 ? 20.294 -4.428 -6.487 1.00 67.00 286 LYS A CA 1
ATOM 2247 C C . LYS A 1 286 ? 21.750 -3.963 -6.277 1.00 67.00 286 LYS A C 1
ATOM 2249 O O . LYS A 1 286 ? 21.982 -2.763 -6.181 1.00 67.00 286 LYS A O 1
ATOM 2254 N N . ASP A 1 287 ? 22.717 -4.882 -6.313 1.00 67.25 287 ASP A N 1
ATOM 2255 C CA . ASP A 1 287 ? 24.130 -4.610 -6.003 1.00 67.25 287 ASP A CA 1
ATOM 2256 C C . ASP A 1 287 ? 25.091 -4.783 -7.197 1.00 67.25 287 ASP A C 1
ATOM 2258 O O . ASP A 1 287 ? 26.315 -4.775 -7.039 1.00 67.25 287 ASP A O 1
ATOM 2262 N N . THR A 1 288 ? 24.568 -4.963 -8.414 1.00 67.06 288 THR A N 1
ATOM 2263 C CA . THR A 1 288 ? 25.387 -5.288 -9.594 1.00 67.06 288 THR A CA 1
ATOM 2264 C C . THR A 1 288 ? 25.494 -4.124 -10.573 1.00 67.06 288 THR A C 1
ATOM 2266 O O . THR A 1 288 ? 24.492 -3.620 -11.065 1.00 67.06 288 THR A O 1
ATOM 2269 N N . LYS A 1 289 ? 26.727 -3.749 -10.942 1.00 65.69 289 LYS A N 1
ATOM 2270 C CA . LYS A 1 289 ? 26.993 -2.759 -12.009 1.00 65.69 289 LYS A CA 1
ATOM 2271 C C . LYS A 1 289 ? 26.949 -3.350 -13.423 1.00 65.69 289 LYS A C 1
ATOM 2273 O O . LYS A 1 289 ? 26.963 -2.610 -14.404 1.00 65.69 289 LYS A O 1
ATOM 2278 N N . GLN A 1 290 ? 26.944 -4.676 -13.540 1.00 70.75 290 GLN A N 1
ATOM 2279 C CA . GLN A 1 290 ? 26.868 -5.388 -14.814 1.00 70.75 290 GLN A CA 1
ATOM 2280 C C . GLN A 1 290 ? 25.515 -6.076 -14.930 1.00 70.75 290 GLN A C 1
ATOM 2282 O O . GLN A 1 290 ? 25.087 -6.759 -14.003 1.00 70.75 290 GLN A O 1
ATOM 2287 N N . GLY A 1 291 ? 24.858 -5.891 -16.071 1.00 75.69 291 GLY A N 1
ATOM 2288 C CA . GLY A 1 291 ? 23.608 -6.569 -16.366 1.00 75.69 291 GLY A CA 1
ATOM 2289 C C . GLY A 1 291 ? 23.861 -7.976 -16.885 1.00 75.69 291 GLY A C 1
ATOM 2290 O O . GLY A 1 291 ? 24.923 -8.286 -17.421 1.00 75.69 291 GLY A O 1
ATOM 2291 N N . THR A 1 292 ? 22.853 -8.828 -16.771 1.00 83.44 292 THR A N 1
ATOM 2292 C CA . THR A 1 292 ? 22.809 -10.120 -17.464 1.00 83.44 292 THR A CA 1
ATOM 2293 C C . THR A 1 292 ? 21.719 -10.092 -18.523 1.00 83.44 292 THR A C 1
ATOM 2295 O O . THR A 1 292 ? 20.785 -9.297 -18.432 1.00 83.44 292 THR A O 1
ATOM 2298 N N . VAL A 1 293 ? 21.840 -10.942 -19.541 1.00 84.81 293 VAL A N 1
ATOM 2299 C CA . VAL A 1 293 ? 20.866 -11.051 -20.632 1.00 84.81 293 VAL A CA 1
ATOM 2300 C C . VAL A 1 293 ? 20.016 -12.302 -20.389 1.00 84.81 293 VAL A C 1
ATOM 2302 O O . VAL A 1 293 ? 20.406 -13.381 -20.830 1.00 84.81 293 VAL A O 1
ATOM 2305 N N . PRO A 1 294 ? 18.891 -12.222 -19.653 1.00 78.69 294 PRO A N 1
ATOM 2306 C CA . PRO A 1 294 ? 18.013 -13.374 -19.458 1.00 78.69 294 PRO A CA 1
ATOM 2307 C C . PRO A 1 294 ? 17.371 -13.847 -20.764 1.00 78.69 294 PRO A C 1
ATOM 2309 O O . PRO A 1 294 ? 17.062 -15.027 -20.896 1.00 78.69 294 PRO A O 1
ATOM 2312 N N . VAL A 1 295 ? 17.147 -12.933 -21.714 1.00 82.12 295 VAL A N 1
ATOM 2313 C CA . VAL A 1 295 ? 16.521 -13.247 -22.999 1.00 82.12 295 VAL A CA 1
ATOM 2314 C C . VAL A 1 295 ? 17.113 -12.357 -24.094 1.00 82.12 295 VAL A C 1
ATOM 2316 O O . VAL A 1 295 ? 17.234 -11.147 -23.906 1.00 82.12 295 VAL A O 1
ATOM 2319 N N . SER A 1 296 ? 17.447 -12.922 -25.254 1.00 82.19 296 SER A N 1
ATOM 2320 C CA . SER A 1 296 ? 17.923 -12.186 -26.436 1.00 82.19 296 SER A CA 1
ATOM 2321 C C . SER A 1 296 ? 17.245 -12.682 -27.709 1.00 82.19 296 SER A C 1
ATOM 2323 O O . SER A 1 296 ? 16.944 -13.867 -27.817 1.00 82.19 296 SER A O 1
ATOM 2325 N N . GLY A 1 297 ? 17.045 -11.790 -28.676 1.00 75.38 297 GLY A N 1
ATOM 2326 C CA . GLY A 1 297 ? 16.582 -12.090 -30.027 1.00 75.38 297 GLY A CA 1
ATOM 2327 C C . GLY A 1 297 ? 17.664 -11.816 -31.075 1.00 75.38 297 GLY A C 1
ATOM 2328 O O . GLY A 1 297 ? 18.543 -10.983 -30.872 1.00 75.38 297 GLY A O 1
ATOM 2329 N N . ASN A 1 298 ? 17.581 -12.515 -32.212 1.00 71.12 298 ASN A N 1
ATOM 2330 C CA . ASN A 1 298 ? 18.533 -12.409 -33.329 1.00 71.12 298 ASN A CA 1
ATOM 2331 C C . ASN A 1 298 ? 17.938 -11.702 -34.567 1.00 71.12 298 ASN A C 1
ATOM 2333 O O . ASN A 1 298 ? 18.453 -11.842 -35.671 1.00 71.12 298 ASN A O 1
ATOM 2337 N N . ASN A 1 299 ? 16.881 -10.905 -34.381 1.00 62.62 299 ASN A N 1
ATOM 2338 C CA . ASN A 1 299 ? 16.326 -9.959 -35.362 1.00 62.62 299 ASN A CA 1
ATOM 2339 C C . ASN A 1 299 ? 15.669 -10.484 -36.633 1.00 62.62 299 ASN A C 1
ATOM 2341 O O . ASN A 1 299 ? 15.356 -9.643 -37.475 1.00 62.62 299 ASN A O 1
ATOM 2345 N N . GLN A 1 300 ? 15.469 -11.788 -36.838 1.00 60.81 300 GLN A N 1
ATOM 2346 C CA . GLN A 1 300 ? 15.149 -12.234 -38.202 1.00 60.81 300 GLN A CA 1
ATOM 2347 C C . GLN A 1 300 ? 14.072 -13.307 -38.354 1.00 60.81 300 GLN A C 1
ATOM 2349 O O . GLN A 1 300 ? 13.564 -13.423 -39.465 1.00 60.81 300 GLN A O 1
ATOM 2354 N N . ASP A 1 301 ? 13.618 -13.987 -37.293 1.00 61.44 301 ASP A N 1
ATOM 2355 C CA . ASP A 1 301 ? 12.606 -15.037 -37.457 1.00 61.44 301 ASP A CA 1
ATOM 2356 C C . ASP A 1 301 ? 11.412 -14.912 -36.500 1.00 61.44 301 ASP A C 1
ATOM 2358 O O . ASP A 1 301 ? 11.551 -14.639 -35.307 1.00 61.44 301 ASP A O 1
ATOM 2362 N N . GLU A 1 302 ? 10.219 -15.259 -36.994 1.00 64.94 302 GLU A N 1
ATOM 2363 C CA . GLU A 1 302 ? 8.993 -15.443 -36.197 1.00 64.94 302 GLU A CA 1
ATOM 2364 C C . GLU A 1 302 ? 9.039 -16.710 -35.313 1.00 64.94 302 GLU A C 1
ATOM 2366 O O . GLU A 1 302 ? 8.021 -17.183 -34.803 1.00 64.94 302 GLU A O 1
ATOM 2371 N N . GLN A 1 303 ? 10.216 -17.292 -35.092 1.00 69.25 303 GLN A N 1
ATOM 2372 C CA . GLN A 1 303 ? 10.373 -18.486 -34.269 1.00 69.25 303 GLN A CA 1
ATOM 2373 C C . GLN A 1 303 ? 10.190 -18.183 -32.777 1.00 69.25 303 GLN A C 1
ATOM 2375 O O . GLN A 1 303 ? 10.337 -17.047 -32.317 1.00 69.25 303 GLN A O 1
ATOM 2380 N N . LEU A 1 304 ? 9.847 -19.220 -32.010 1.00 67.00 304 LEU A N 1
ATOM 2381 C CA . LEU A 1 304 ? 9.796 -19.155 -30.550 1.00 67.00 304 LEU A CA 1
ATOM 2382 C C . LEU A 1 304 ? 11.190 -18.817 -30.003 1.00 67.00 304 LEU A C 1
ATOM 2384 O O . LEU A 1 304 ? 12.189 -19.350 -30.481 1.00 67.00 304 LEU A O 1
ATOM 2388 N N . ASN A 1 305 ? 11.247 -17.961 -28.981 1.00 68.75 305 ASN A N 1
ATOM 2389 C CA . ASN A 1 305 ? 12.477 -17.462 -28.349 1.00 68.75 305 ASN A CA 1
ATOM 2390 C C . ASN A 1 305 ? 13.302 -16.455 -29.172 1.00 68.75 305 ASN A C 1
ATOM 2392 O O . ASN A 1 305 ? 14.410 -16.116 -28.767 1.00 68.75 305 ASN A O 1
ATOM 2396 N N . GLN A 1 306 ? 12.764 -15.924 -30.272 1.00 79.94 306 GLN A N 1
ATOM 2397 C CA . GLN A 1 306 ? 13.309 -14.744 -30.948 1.00 79.94 306 GLN A CA 1
ATOM 2398 C C . GLN A 1 306 ? 12.317 -13.589 -30.850 1.00 79.94 306 GLN A C 1
ATOM 2400 O O . GLN A 1 306 ? 11.126 -13.801 -31.030 1.00 79.94 306 GLN A O 1
ATOM 2405 N N . PHE A 1 307 ? 12.765 -12.365 -30.593 1.00 81.19 307 PHE A N 1
ATOM 2406 C CA . PHE A 1 307 ? 11.898 -11.184 -30.594 1.00 81.19 307 PHE A CA 1
ATOM 2407 C C . PHE A 1 307 ? 12.595 -10.015 -31.269 1.00 81.19 307 PHE A C 1
ATOM 2409 O O . PHE A 1 307 ? 13.823 -9.920 -31.256 1.00 81.19 307 PHE A O 1
ATOM 2416 N N . TYR A 1 308 ? 11.791 -9.144 -31.866 1.00 85.56 308 TYR A N 1
ATOM 2417 C CA . TYR A 1 308 ? 12.243 -7.988 -32.603 1.00 85.56 308 TYR A CA 1
ATOM 2418 C C . TYR A 1 308 ? 11.544 -6.744 -32.061 1.00 85.56 308 TYR A C 1
ATOM 2420 O O . TYR A 1 308 ? 10.319 -6.611 -32.040 1.00 85.56 308 TYR A O 1
ATOM 2428 N N . PHE A 1 309 ? 12.357 -5.799 -31.610 1.00 85.19 309 PHE A N 1
ATOM 2429 C CA . PHE A 1 309 ? 11.897 -4.536 -31.067 1.00 85.19 309 P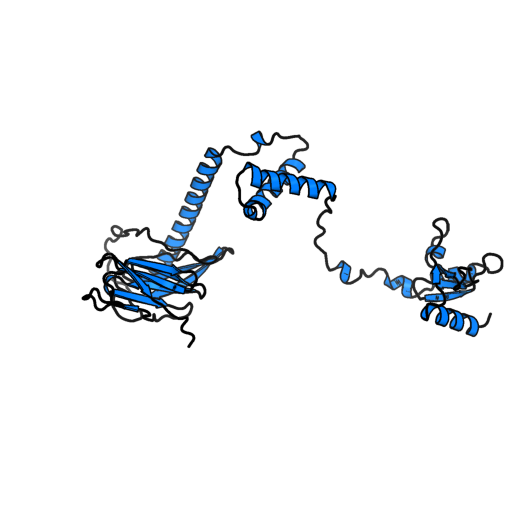HE A CA 1
ATOM 2430 C C . PHE A 1 309 ? 11.044 -4.670 -29.789 1.00 85.19 309 PHE A C 1
ATOM 2432 O O . PHE A 1 309 ? 9.902 -4.203 -29.752 1.00 85.19 309 PHE A O 1
ATOM 2439 N N . PRO A 1 310 ? 11.561 -5.299 -28.715 1.00 86.31 310 PRO A N 1
ATOM 2440 C CA . PRO A 1 310 ? 10.795 -5.500 -27.486 1.00 86.31 310 PRO A CA 1
ATOM 2441 C C . PRO A 1 310 ? 10.414 -4.150 -26.870 1.00 86.31 310 PRO A C 1
ATOM 2443 O O . PRO A 1 310 ? 11.304 -3.395 -26.504 1.00 86.31 310 PRO A O 1
ATOM 2446 N N . GLN A 1 311 ? 9.130 -3.811 -26.739 1.00 83.75 311 GLN A N 1
ATOM 2447 C CA . GLN A 1 311 ? 8.737 -2.485 -26.228 1.00 83.75 311 GLN A CA 1
ATOM 2448 C C . GLN A 1 311 ? 8.404 -2.446 -24.742 1.00 83.75 311 GLN A C 1
ATOM 2450 O O . GLN A 1 311 ? 8.648 -1.417 -24.112 1.00 83.75 311 GLN A O 1
ATOM 2455 N N . ASP A 1 312 ? 7.825 -3.515 -24.202 1.00 83.88 312 ASP A N 1
ATOM 2456 C CA . ASP A 1 312 ? 7.342 -3.536 -22.824 1.00 83.88 312 ASP A CA 1
ATOM 2457 C C . ASP A 1 312 ? 7.405 -4.938 -22.213 1.00 83.88 312 ASP A C 1
ATOM 2459 O O . ASP A 1 312 ? 7.487 -5.935 -22.942 1.00 83.88 312 ASP A O 1
ATOM 2463 N N . LEU A 1 313 ? 7.387 -4.992 -20.880 1.00 84.19 313 LEU A N 1
ATOM 2464 C CA . LEU A 1 313 ? 7.626 -6.182 -20.067 1.00 84.19 313 LEU A CA 1
ATOM 2465 C C . LEU A 1 313 ? 6.580 -6.311 -18.952 1.00 84.19 313 LEU A C 1
ATOM 2467 O O . LEU A 1 313 ? 6.195 -5.321 -18.336 1.00 84.19 313 LEU A O 1
ATOM 2471 N N . SER A 1 314 ? 6.157 -7.535 -18.633 1.00 84.00 314 SER A N 1
ATOM 2472 C CA . SER A 1 314 ? 5.273 -7.794 -17.487 1.00 84.00 314 SER A CA 1
ATOM 2473 C C . SER A 1 314 ? 5.479 -9.192 -16.907 1.00 84.00 314 SER A C 1
ATOM 2475 O O . SER A 1 314 ? 5.760 -10.124 -17.654 1.00 84.00 314 SER A O 1
ATOM 2477 N N . PHE A 1 315 ? 5.318 -9.363 -15.595 1.00 79.81 315 PHE A N 1
ATOM 2478 C CA . PHE A 1 315 ? 5.326 -10.678 -14.947 1.00 79.81 315 PHE A CA 1
ATOM 2479 C C . PHE A 1 315 ? 3.899 -11.167 -14.685 1.00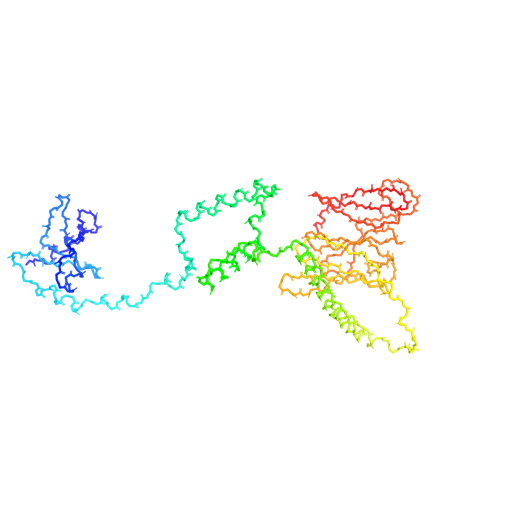 79.81 315 PHE A C 1
ATOM 2481 O O . PHE A 1 315 ? 3.026 -10.383 -14.312 1.00 79.81 315 PHE A O 1
ATOM 2488 N N . ASP A 1 316 ? 3.665 -12.477 -14.815 1.00 76.81 316 ASP A N 1
ATOM 2489 C CA . ASP A 1 316 ? 2.499 -13.105 -14.188 1.00 76.81 316 ASP A CA 1
ATOM 2490 C C . ASP A 1 316 ? 2.774 -13.515 -12.733 1.00 76.81 316 ASP A C 1
ATOM 2492 O O . ASP A 1 316 ? 3.895 -13.459 -12.231 1.00 76.81 316 ASP A O 1
ATOM 2496 N N . ARG A 1 317 ? 1.724 -13.979 -12.048 1.00 76.69 317 ARG A N 1
ATOM 2497 C CA . ARG A 1 317 ? 1.790 -14.452 -10.655 1.00 76.69 317 ARG A CA 1
ATOM 2498 C C . ARG A 1 317 ? 2.715 -15.657 -10.419 1.00 76.69 317 ARG A C 1
ATOM 2500 O O . ARG A 1 317 ? 2.931 -16.014 -9.269 1.00 76.69 317 ARG A O 1
ATOM 2507 N N . HIS A 1 318 ? 3.184 -16.324 -11.473 1.00 77.38 318 HIS A N 1
ATOM 2508 C CA . HIS A 1 318 ? 4.125 -17.445 -11.390 1.00 77.38 318 HIS A CA 1
ATOM 2509 C C . HIS A 1 318 ? 5.524 -17.035 -11.877 1.00 77.38 318 HIS A C 1
ATOM 2511 O O . HIS A 1 318 ? 6.328 -17.902 -12.216 1.00 77.38 318 HIS A O 1
ATOM 2517 N N . SER A 1 319 ? 5.801 -15.728 -11.946 1.00 79.88 319 SER A N 1
ATOM 2518 C CA . SER A 1 319 ? 7.075 -15.154 -12.383 1.00 79.88 319 SER A CA 1
ATOM 2519 C C . SER A 1 319 ? 7.464 -15.496 -13.826 1.00 79.88 319 SER A C 1
ATOM 2521 O O . SER A 1 319 ? 8.643 -15.469 -14.176 1.00 79.88 319 SER A O 1
ATOM 2523 N N . ASN A 1 320 ? 6.497 -15.787 -14.704 1.00 83.88 320 ASN A N 1
ATOM 2524 C CA . ASN A 1 320 ? 6.784 -15.841 -16.139 1.00 83.88 320 ASN A CA 1
ATOM 2525 C C . ASN A 1 320 ? 6.835 -14.420 -16.703 1.00 83.88 320 ASN A C 1
ATOM 2527 O O . ASN A 1 320 ? 5.919 -13.632 -16.457 1.00 83.88 320 ASN A O 1
ATOM 2531 N N . LEU A 1 321 ? 7.871 -14.111 -17.484 1.00 86.50 321 LEU A N 1
ATOM 2532 C CA . LEU A 1 321 ? 8.017 -12.821 -18.151 1.00 86.50 321 LEU A CA 1
ATOM 2533 C C . LEU A 1 321 ? 7.268 -12.824 -19.480 1.00 86.50 321 LEU A C 1
ATOM 2535 O O . LEU A 1 321 ? 7.481 -13.690 -20.324 1.00 86.50 321 LEU A O 1
ATOM 2539 N N . TYR A 1 322 ? 6.443 -11.814 -19.692 1.00 87.88 322 TYR A N 1
ATOM 2540 C CA . TYR A 1 322 ? 5.778 -11.516 -20.947 1.00 87.88 322 TYR A CA 1
ATOM 2541 C C . TYR A 1 322 ? 6.483 -10.331 -21.591 1.00 87.88 322 TYR A C 1
ATOM 2543 O O . TYR A 1 322 ? 6.675 -9.295 -20.955 1.00 87.88 322 TYR A O 1
ATOM 2551 N N . ILE A 1 323 ? 6.869 -10.498 -22.850 1.00 89.00 323 ILE A N 1
ATOM 2552 C CA . ILE A 1 323 ? 7.573 -9.494 -23.643 1.00 89.00 323 ILE A CA 1
ATOM 2553 C C . ILE A 1 323 ? 6.673 -9.093 -24.805 1.00 89.00 323 ILE A C 1
ATOM 2555 O O . ILE A 1 323 ? 6.193 -9.955 -25.549 1.00 89.00 323 ILE A O 1
ATOM 2559 N N . VAL A 1 324 ? 6.461 -7.788 -24.973 1.00 89.19 324 VAL A N 1
ATOM 2560 C CA . VAL A 1 324 ? 5.774 -7.229 -26.141 1.00 89.19 324 VAL A CA 1
ATOM 2561 C C . VAL A 1 324 ? 6.765 -7.148 -27.297 1.00 89.19 324 VAL A C 1
ATOM 2563 O O . VAL A 1 324 ? 7.583 -6.231 -27.364 1.00 89.19 324 VAL A O 1
ATOM 2566 N N . ASP A 1 325 ? 6.680 -8.115 -28.202 1.00 85.50 325 ASP A N 1
ATOM 2567 C CA . ASP A 1 325 ? 7.474 -8.222 -29.424 1.00 85.50 325 ASP A CA 1
ATOM 2568 C C . ASP A 1 325 ? 6.818 -7.362 -30.516 1.00 85.50 325 ASP A C 1
ATOM 2570 O O . ASP A 1 325 ? 6.000 -7.828 -31.314 1.00 85.50 325 ASP A O 1
ATOM 2574 N N . TYR A 1 326 ? 7.091 -6.055 -30.451 1.00 84.19 326 TYR A N 1
ATOM 2575 C CA . TYR A 1 326 ? 6.322 -5.039 -31.169 1.00 84.19 326 TYR A CA 1
ATOM 2576 C C . TYR A 1 326 ? 6.417 -5.189 -32.684 1.00 84.19 326 TYR A C 1
ATOM 2578 O O . TYR A 1 326 ? 5.400 -5.068 -33.365 1.00 84.19 326 TYR A O 1
ATOM 2586 N N . ALA A 1 327 ? 7.613 -5.440 -33.221 1.00 85.94 327 ALA A N 1
ATOM 2587 C CA . ALA A 1 327 ? 7.789 -5.491 -34.667 1.00 85.94 327 ALA A CA 1
ATOM 2588 C C . ALA A 1 327 ? 7.209 -6.774 -35.283 1.00 85.94 327 ALA A C 1
ATOM 2590 O O . ALA A 1 327 ? 6.740 -6.730 -36.416 1.00 85.94 327 ALA A O 1
ATOM 2591 N N . ASN A 1 328 ? 7.138 -7.866 -34.515 1.00 84.19 328 ASN A N 1
ATOM 2592 C CA . ASN A 1 328 ? 6.456 -9.100 -34.921 1.00 84.19 328 ASN A CA 1
ATOM 2593 C C . ASN A 1 328 ? 4.969 -9.136 -34.511 1.00 84.19 328 ASN A C 1
ATOM 2595 O O . ASN A 1 328 ? 4.330 -10.181 -34.617 1.00 84.19 328 ASN A O 1
ATOM 2599 N N . ALA A 1 329 ? 4.419 -8.028 -33.995 1.00 86.38 329 ALA A N 1
ATOM 2600 C CA . ALA A 1 329 ? 3.019 -7.886 -33.583 1.00 86.38 329 ALA A CA 1
ATOM 2601 C C . ALA A 1 329 ? 2.500 -9.011 -32.657 1.00 86.38 329 ALA A C 1
ATOM 2603 O O . ALA A 1 329 ? 1.357 -9.458 -32.780 1.00 86.38 329 ALA A O 1
ATOM 2604 N N . ARG A 1 330 ? 3.327 -9.470 -31.709 1.00 85.81 330 ARG A N 1
ATOM 2605 C CA . ARG A 1 330 ? 2.993 -10.588 -30.810 1.00 85.81 330 ARG A CA 1
ATOM 2606 C C . ARG A 1 330 ? 3.442 -10.355 -29.371 1.00 85.81 330 ARG A C 1
ATOM 2608 O O . ARG A 1 330 ? 4.192 -9.432 -29.064 1.00 85.81 330 ARG A O 1
ATOM 2615 N N . ILE A 1 331 ? 2.989 -11.229 -28.476 1.00 89.06 331 ILE A N 1
ATOM 2616 C CA . ILE A 1 331 ? 3.451 -11.293 -27.086 1.00 89.06 331 ILE A CA 1
ATOM 2617 C C . ILE A 1 331 ? 4.051 -12.673 -26.862 1.00 89.06 331 ILE A C 1
ATOM 2619 O O . ILE A 1 331 ? 3.427 -13.682 -27.189 1.00 89.06 331 ILE A O 1
ATOM 2623 N N . GLN A 1 332 ? 5.251 -12.720 -26.294 1.00 86.25 332 GLN A N 1
ATOM 2624 C CA . GLN A 1 332 ? 5.928 -13.974 -25.979 1.00 86.25 332 GLN A CA 1
ATOM 2625 C C . GLN A 1 332 ? 6.105 -14.136 -24.478 1.00 86.25 332 GLN A C 1
ATOM 2627 O O . GLN A 1 332 ? 6.415 -13.177 -23.773 1.00 86.25 332 GLN A O 1
ATOM 2632 N N . ARG A 1 333 ? 5.907 -15.367 -24.002 1.00 88.44 333 ARG A N 1
ATOM 2633 C CA . ARG A 1 333 ? 6.063 -15.748 -22.600 1.00 88.44 333 ARG A CA 1
ATOM 2634 C C . ARG A 1 333 ? 7.357 -16.533 -22.420 1.00 88.44 333 ARG A C 1
ATOM 2636 O O . ARG A 1 333 ? 7.524 -17.582 -23.036 1.00 88.44 333 ARG A O 1
ATOM 2643 N N . PHE A 1 334 ? 8.196 -16.076 -21.504 1.00 83.88 334 PHE A N 1
ATOM 2644 C CA . PHE A 1 334 ? 9.450 -16.699 -21.114 1.00 83.88 334 PHE A CA 1
ATOM 2645 C C . PHE A 1 334 ? 9.379 -17.158 -19.663 1.00 83.88 334 PHE A C 1
ATOM 2647 O O . PHE A 1 334 ? 8.977 -16.407 -18.773 1.00 83.88 334 PHE A O 1
ATOM 2654 N N . ASN A 1 335 ? 9.790 -18.400 -19.419 1.00 83.06 335 ASN A N 1
ATOM 2655 C CA . ASN A 1 335 ? 10.021 -18.869 -18.063 1.00 83.06 335 ASN A CA 1
ATOM 2656 C C . ASN A 1 335 ? 11.444 -18.477 -17.674 1.00 83.06 335 ASN A C 1
ATOM 2658 O O . ASN A 1 335 ? 12.413 -19.120 -18.072 1.00 83.06 335 ASN A O 1
ATOM 2662 N N . ILE A 1 336 ? 11.560 -17.374 -16.948 1.00 71.75 336 ILE A N 1
ATOM 2663 C CA . ILE A 1 336 ? 12.832 -16.925 -16.401 1.00 71.75 336 ILE A CA 1
ATOM 2664 C C . ILE A 1 336 ? 12.849 -17.476 -14.990 1.00 71.75 336 ILE A C 1
ATOM 2666 O O . ILE A 1 336 ? 12.431 -16.806 -14.050 1.00 71.75 336 ILE A O 1
ATOM 2670 N N . GLY A 1 337 ? 13.202 -18.757 -14.863 1.00 59.78 337 GLY A N 1
ATOM 2671 C CA . GLY A 1 337 ? 13.350 -19.381 -13.554 1.00 59.78 337 GLY A CA 1
ATOM 2672 C C . GLY A 1 337 ? 14.173 -18.464 -12.652 1.00 59.78 337 GLY A C 1
ATOM 2673 O O . GLY A 1 337 ? 15.123 -17.827 -13.117 1.00 59.78 337 GLY A O 1
ATOM 2674 N N . SER A 1 338 ? 13.784 -18.357 -11.381 1.00 49.12 338 SER A N 1
ATOM 2675 C CA . SER A 1 338 ? 14.560 -17.658 -10.360 1.00 49.12 338 SER A CA 1
ATOM 2676 C C . SER A 1 338 ? 15.935 -18.314 -10.300 1.00 49.12 338 SER A C 1
ATOM 2678 O O . SER A 1 338 ? 16.115 -19.341 -9.652 1.00 49.12 338 SER A O 1
ATOM 2680 N N . SER A 1 339 ? 16.881 -17.786 -11.068 1.00 39.91 339 SER A N 1
ATOM 2681 C CA . SER A 1 339 ? 18.244 -18.283 -11.140 1.00 39.91 339 SER A CA 1
ATOM 2682 C C . SER A 1 339 ? 18.925 -17.918 -9.829 1.00 39.91 339 SER A C 1
ATOM 2684 O O . SER A 1 339 ? 19.530 -16.857 -9.706 1.00 39.91 339 SER A O 1
ATOM 2686 N N . SER A 1 340 ? 18.736 -18.777 -8.837 1.00 32.28 340 SER A N 1
ATOM 2687 C CA . SER A 1 340 ? 19.592 -18.910 -7.675 1.00 32.28 340 SER A CA 1
ATOM 2688 C C . SER A 1 340 ? 20.894 -19.559 -8.133 1.00 32.28 340 SER A C 1
ATOM 2690 O O . SER A 1 340 ? 20.922 -20.757 -8.425 1.00 32.28 340 SER A O 1
ATOM 2692 N N . SER A 1 341 ? 21.948 -18.758 -8.211 1.00 28.16 341 SER A N 1
ATOM 2693 C CA . SER A 1 341 ? 23.337 -19.213 -8.188 1.00 28.16 341 SER A CA 1
ATOM 2694 C C . SER A 1 341 ? 24.186 -18.129 -7.559 1.00 28.16 341 SER A C 1
ATOM 2696 O O . SER A 1 341 ? 24.138 -17.008 -8.118 1.00 28.16 341 SER A O 1
#

Secondary structure (DSSP, 8-state):
--HHHHHHHHHHHHTTSSEEE---TT---GGGGGEEEEE-TT-PEEEEEEETTT--EEE--TTT--THHHHHHHHS-GGGGGSSS--HHHHS---------HHHHHHHHHHHHHHHHHTT--GGGGS-HHHHHHHHHHHHHHHH--S---HHHHSPPHHHHHHHHHHHHHHHHHHHHHHHHHHHHHHHHHHTTT--------SS-----------STT-------STTEEEEEEE-TTS-EEEEEEEESBSSSTT-BSSEEEEEE-TT--EEEEETTTTEEEEE-TT-SS-EEEEE--SS--STT--SSEEEEEE-TT-EEEEEETTTTEEEEEE------

pLDDT: mean 71.68, std 17.94, range [24.7, 94.25]

Sequence (341 aa):
MSNSDKDSIRKRLDSGEYKSCDKSTTASAEWWKSFNRIQDEKENIIPYVICIHCKSVLAYDSQKTSSKTLKLHFENCKSKLTITTPKITAHFTSEKYNHVASKHIKKVLNECVKFCAYGMRSFNSVNGHGLEFLVQDLLHVAYSTDVKIKGSDIIPHSTTISRRVQSMACDERRKLIITLKNDIGQALCIVGTISEISESGITKGIQETRRGAVIGEGLLSILFYSFGIFVAYRYYETGAIERIDVAGGQGNALAQSSRPRGVLVDQFDTVYVADCDNNRVMRWSKDTKQGTVPVSGNNQDEQLNQFYFPQDLSFDRHSNLYIVDYANARIQRFNIGSSSS